Protein AF-A0A4D6KJT8-F1 (afdb_monomer)

Secondary structure (DSSP, 8-state):
--------TTSHHHHHHHHHHHHHHHHHHHHHHHHHHHHHHHHHHHHHHHHHHHHHHHHHHHHHHHHHHHHHHHHHHHHHHHHHHHHHHHHHHHHHHHHHHHHHHHHHHHHHHHHHHHHHHHHHHHHHHHHHHHHHHHHHHHHHHHHHHHHHHHHHHHHHHHHHHHHHHHHHHHHHHT-HHHHHHHHHHHHHHHHHHHHHH--SSSHHHHHHHHHHHHHHHHHHHHHHHHHHHHHHHHHHTSTTTGGG--HHHHHHHHHHHHHHHHHHHHHHHH-

Sequence (275 aa):
MAMALPYLLTSIPTLLLLLHASLSASAQSIHHEINQINVKISHLESVLEESNKRLKESDVYLEECDKRVNELSEQIHHLQSTLSTLKADSLLVERQNKALEEEVQLLWHTLRKNNFDLHILKSKAQETEERLEEVTSKVEKMDAIVNEQWIQVQHLEQALHITKVRTLRARRLTSVTRCTFLKFFNILLDDLRALYSYVFGERTAVSSLISQAMDKLKRCFSLTRMYHHQLQGYIKYQMERNELTASLANDELVFFLASALIIFPLMSAWMLLSS

Organism: Vigna unguiculata (NCBI:txid3917)

Solvent-accessible surface area (backbone atoms only — not comparable to full-atom values): 14871 Å² total; per-residue (Å²): 134,87,86,83,89,88,90,76,84,74,60,57,67,57,50,50,50,50,47,48,52,51,50,48,51,49,49,50,51,51,50,50,50,50,52,52,48,50,54,51,49,56,49,50,51,51,52,48,51,51,51,51,50,53,48,53,56,50,50,55,52,50,53,53,50,50,52,52,50,52,53,51,50,53,50,50,51,52,52,54,49,52,50,52,51,51,52,53,51,52,55,49,51,52,52,52,51,52,54,50,50,53,50,53,52,51,50,52,54,49,51,52,51,51,52,52,54,48,52,54,51,51,53,51,51,50,55,53,48,56,52,47,51,54,51,48,56,51,49,53,56,48,50,54,49,51,53,53,51,50,53,50,50,53,52,50,53,51,52,48,52,52,48,53,53,49,51,53,50,51,51,50,53,48,57,44,63,70,30,64,66,57,46,48,52,52,52,52,50,51,51,51,50,52,51,50,50,58,70,73,69,64,89,74,88,55,55,67,63,49,50,54,50,50,53,52,48,51,53,50,49,53,51,49,52,52,53,39,53,54,41,23,55,53,50,35,53,58,25,54,74,31,87,88,38,33,88,59,51,42,71,67,54,30,48,52,50,33,48,45,68,58,48,50,56,54,52,50,53,46,50,69,75,73,106

Foldseek 3Di:
DDDDDDDDPPPPVVVVVVCVVVVVVVVVVVVVVVVVVVVVVVVVVVVVVVVVVVVVVVVVVVVVVVVVVVVVVVVVVVVVVVVVVVVVVVVVVVVVVVVVVVVVVVVVVVVVVVVVVVVVVVVVVVVVVVVVVVVVVVVVVVVVVVVVVVVVVVVVVVVVVVVVVVVVVVVVVVVQVVPLVNVLVVVVVVVVVVVVCVVPPDDDDCVVVVVVVVVVVVVVVVVLVVVLVVQLVVVLVVQCVDPVRVVVSDSVVSSVVSVCVVVVVVSVVVSVVVD

pLDDT: mean 84.61, std 16.27, range [37.09, 98.69]

Structure (mmCIF, N/CA/C/O backbone):
data_AF-A0A4D6KJT8-F1
#
_entry.id   AF-A0A4D6KJT8-F1
#
loop_
_atom_site.group_PDB
_atom_site.id
_atom_site.type_symbol
_atom_site.label_atom_id
_atom_site.label_alt_id
_atom_site.label_comp_id
_atom_site.label_asym_id
_atom_site.label_entity_id
_atom_site.label_seq_id
_atom_site.pdbx_PDB_ins_code
_atom_site.Cartn_x
_atom_site.Cartn_y
_atom_site.Cartn_z
_atom_site.occupancy
_atom_site.B_iso_or_equiv
_atom_site.auth_seq_id
_atom_site.auth_comp_id
_atom_site.auth_asym_id
_atom_site.auth_atom_id
_atom_site.pdbx_PDB_model_num
ATOM 1 N N . MET A 1 1 ? -103.938 -13.565 154.188 1.00 39.06 1 MET A N 1
ATOM 2 C CA . MET A 1 1 ? -103.882 -14.539 153.074 1.00 39.06 1 MET A CA 1
ATOM 3 C C . MET A 1 1 ? -102.716 -14.117 152.184 1.00 39.06 1 MET A C 1
ATOM 5 O O . MET A 1 1 ? -102.851 -13.096 151.535 1.00 39.06 1 MET A O 1
ATOM 9 N N . ALA A 1 2 ? -101.479 -14.607 152.352 1.00 37.09 2 ALA A N 1
ATOM 10 C CA . ALA A 1 2 ? -100.978 -15.971 152.075 1.00 37.09 2 ALA A CA 1
ATOM 11 C C . ALA A 1 2 ? -101.313 -16.402 150.631 1.00 37.09 2 ALA A C 1
ATOM 13 O O . ALA A 1 2 ? -102.484 -16.339 150.287 1.00 37.09 2 ALA A O 1
ATOM 14 N N . MET A 1 3 ? -100.431 -16.865 149.740 1.00 40.22 3 MET A N 1
ATOM 15 C CA . MET A 1 3 ? -99.040 -17.345 149.768 1.00 40.22 3 MET A CA 1
ATOM 16 C C . MET A 1 3 ? -98.588 -17.561 148.295 1.00 40.22 3 MET A C 1
ATOM 18 O O . MET A 1 3 ? -99.444 -17.605 147.417 1.00 40.22 3 MET A O 1
ATOM 22 N N . ALA A 1 4 ? -97.282 -17.813 148.088 1.00 40.19 4 ALA A N 1
ATOM 23 C CA . ALA A 1 4 ? -96.640 -18.514 146.946 1.00 40.19 4 ALA A CA 1
ATOM 24 C C . ALA A 1 4 ? -95.978 -17.697 145.797 1.00 40.19 4 ALA A C 1
ATOM 26 O O . ALA A 1 4 ? -96.548 -17.489 144.734 1.00 40.19 4 ALA A O 1
ATOM 27 N N . LEU A 1 5 ? -94.741 -17.229 146.040 1.00 43.28 5 LEU A N 1
ATOM 28 C CA . LEU A 1 5 ? -93.438 -17.758 145.542 1.00 43.28 5 LEU A CA 1
ATOM 29 C C . LEU A 1 5 ? -93.412 -18.736 144.305 1.00 43.28 5 LEU A C 1
ATOM 31 O O . LEU A 1 5 ? -94.381 -19.450 144.082 1.00 43.28 5 LEU A O 1
ATOM 35 N N . PRO A 1 6 ? -92.260 -18.991 143.629 1.00 53.09 6 PRO A N 1
ATOM 36 C CA . PRO A 1 6 ? -91.625 -18.232 142.532 1.00 53.09 6 PRO A CA 1
ATOM 37 C C . PRO A 1 6 ? -91.054 -19.152 141.401 1.00 53.09 6 PRO A C 1
ATOM 39 O O . PRO A 1 6 ? -90.199 -19.984 141.664 1.00 53.09 6 PRO A O 1
ATOM 42 N N . TYR A 1 7 ? -91.399 -19.017 140.118 1.00 39.78 7 TYR A N 1
ATOM 43 C CA . TYR A 1 7 ? -90.726 -19.820 139.068 1.00 39.78 7 TYR A CA 1
ATOM 44 C C . TYR A 1 7 ? -90.727 -19.096 137.724 1.00 39.78 7 TYR A C 1
ATOM 46 O O . TYR A 1 7 ? -91.672 -19.242 136.965 1.00 39.78 7 TYR A O 1
ATOM 54 N N . LEU A 1 8 ? -89.684 -18.307 137.438 1.00 44.84 8 LEU A N 1
ATOM 55 C CA . LEU A 1 8 ? -89.253 -17.968 136.064 1.00 44.84 8 LEU A CA 1
ATOM 56 C C . LEU A 1 8 ? -87.892 -17.235 136.000 1.00 44.84 8 LEU A C 1
ATOM 58 O O . LEU A 1 8 ? -87.533 -16.697 134.959 1.00 44.84 8 LEU A O 1
ATOM 62 N N . LEU A 1 9 ? -87.083 -17.248 137.074 1.00 43.62 9 LEU A N 1
ATOM 63 C CA . LEU A 1 9 ? -85.707 -16.714 137.047 1.00 43.62 9 LEU A CA 1
ATOM 64 C C . LEU A 1 9 ? -84.658 -17.714 136.507 1.00 43.62 9 LEU A C 1
ATOM 66 O O . LEU A 1 9 ? -83.479 -17.386 136.429 1.00 43.62 9 LEU A O 1
ATOM 70 N N . THR A 1 10 ? -85.060 -18.925 136.106 1.00 44.22 10 THR A N 1
ATOM 71 C CA . THR A 1 10 ? -84.155 -19.980 135.605 1.00 44.22 10 THR A CA 1
ATOM 72 C C . THR A 1 10 ? -84.023 -20.032 134.079 1.00 44.22 10 THR A C 1
ATOM 74 O O . THR A 1 10 ? -83.262 -20.850 133.573 1.00 44.22 10 THR A O 1
ATOM 77 N N . SER A 1 11 ? -84.699 -19.153 133.329 1.00 46.16 11 SER A N 1
ATOM 78 C CA . SER A 1 11 ? -84.596 -19.135 131.859 1.00 46.16 11 SER A CA 1
ATOM 79 C C . SER A 1 11 ? -83.454 -18.259 131.328 1.00 46.16 11 SER A C 1
ATOM 81 O O . SER A 1 11 ? -83.063 -18.408 130.176 1.00 46.16 11 SER A O 1
ATOM 83 N N . ILE A 1 12 ? -82.917 -17.338 132.136 1.00 50.47 12 ILE A N 1
ATOM 84 C CA . ILE A 1 12 ? -81.919 -16.349 131.694 1.00 50.47 12 ILE A CA 1
ATOM 85 C C . ILE A 1 12 ? -80.487 -16.921 131.599 1.00 50.47 12 ILE A C 1
ATOM 87 O O . ILE A 1 12 ? -79.837 -16.638 130.595 1.00 50.47 12 ILE A O 1
ATOM 91 N N . PRO A 1 13 ? -79.967 -17.752 132.532 1.00 51.78 13 PRO A N 1
ATOM 92 C CA . PRO A 1 13 ? -78.595 -18.257 132.414 1.00 51.78 13 PRO A CA 1
ATOM 93 C C . PRO A 1 13 ? -78.445 -19.315 131.311 1.00 51.78 13 PRO A C 1
ATOM 95 O O . PRO A 1 13 ? -77.387 -19.411 130.700 1.00 51.78 13 PRO A O 1
ATOM 98 N N . THR A 1 14 ? -79.508 -20.058 130.992 1.00 50.78 14 THR A N 1
ATOM 99 C CA . THR A 1 14 ? -79.564 -21.001 129.864 1.00 50.78 14 THR A CA 1
ATOM 100 C C . THR A 1 14 ? -79.700 -20.294 128.518 1.00 50.78 14 THR A C 1
ATOM 102 O O . THR A 1 14 ? -79.020 -20.696 127.580 1.00 50.78 14 THR A O 1
ATOM 105 N N . LEU A 1 15 ? -80.476 -19.206 128.415 1.00 52.38 15 LEU A N 1
ATOM 106 C CA . LEU A 1 15 ? -80.497 -18.345 127.221 1.00 52.38 15 LEU A CA 1
ATOM 107 C C . LEU A 1 15 ? -79.175 -17.594 127.018 1.00 52.38 15 LEU A C 1
ATOM 109 O O . LEU A 1 15 ? -78.752 -17.444 125.878 1.00 52.38 15 LEU A O 1
ATOM 113 N N . LEU A 1 16 ? -78.499 -17.169 128.092 1.00 53.84 16 LEU A N 1
ATOM 114 C CA . LEU A 1 16 ? -77.202 -16.491 128.021 1.00 53.84 16 LEU A CA 1
ATOM 115 C C . LEU A 1 16 ? -76.064 -17.458 127.652 1.00 53.84 16 LEU A C 1
ATOM 117 O O . LEU A 1 16 ? -75.200 -17.082 126.868 1.00 53.84 16 LEU A O 1
ATOM 121 N N . LEU A 1 17 ? -76.085 -18.712 128.132 1.00 54.75 17 LEU A N 1
ATOM 122 C CA . LEU A 1 17 ? -75.163 -19.764 127.673 1.00 54.75 17 LEU A CA 1
ATOM 123 C C . LEU A 1 17 ? -75.446 -20.196 126.228 1.00 54.75 17 LEU A C 1
ATOM 125 O O . LEU A 1 17 ? -74.496 -20.428 125.485 1.00 54.75 17 LEU A O 1
ATOM 129 N N . LEU A 1 18 ? -76.716 -20.280 125.804 1.00 53.75 18 LEU A N 1
ATOM 130 C CA . LEU A 1 18 ? -77.064 -20.556 124.404 1.00 53.75 18 LEU A CA 1
ATOM 131 C C . LEU 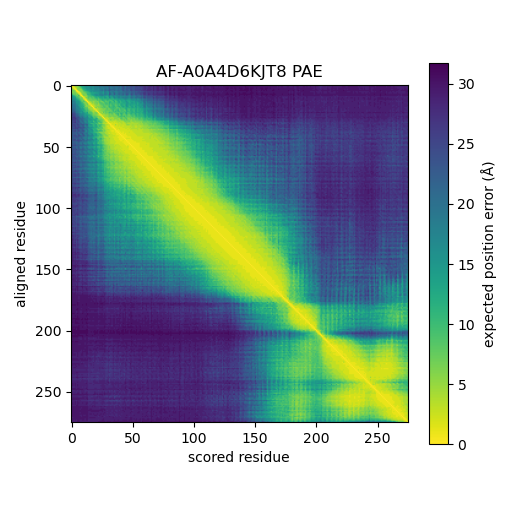A 1 18 ? -76.672 -19.392 123.487 1.00 53.75 18 LEU A C 1
ATOM 133 O O . LEU A 1 18 ? -76.180 -19.641 122.390 1.00 53.75 18 LEU A O 1
ATOM 137 N N . LEU A 1 19 ? -76.841 -18.135 123.923 1.00 56.88 19 LEU A N 1
ATOM 138 C CA . LEU A 1 19 ? -76.357 -16.957 123.197 1.00 56.88 19 LEU A CA 1
ATOM 139 C C . LEU A 1 19 ? -74.830 -16.921 123.155 1.00 56.88 19 LEU A C 1
ATOM 141 O O . LEU A 1 19 ? -74.279 -16.640 122.104 1.00 56.88 19 LEU A O 1
ATOM 145 N N . HIS A 1 20 ? -74.124 -17.240 124.242 1.00 54.59 20 HIS A N 1
ATOM 146 C CA . HIS A 1 20 ? -72.660 -17.281 124.220 1.00 54.59 20 HIS A CA 1
ATOM 147 C C . HIS A 1 20 ? -72.117 -18.435 123.374 1.00 54.59 20 HIS A C 1
ATOM 149 O O . HIS A 1 20 ? -71.152 -18.231 122.645 1.00 54.59 20 HIS A O 1
ATOM 155 N N . ALA A 1 21 ? -72.739 -19.616 123.413 1.00 56.47 21 ALA A N 1
ATOM 156 C CA . ALA A 1 21 ? -72.364 -20.748 122.571 1.00 56.47 21 ALA A CA 1
ATOM 157 C C . ALA A 1 21 ? -72.692 -20.498 121.088 1.00 56.47 21 ALA A C 1
ATOM 159 O O . ALA A 1 21 ? -71.877 -20.821 120.231 1.00 56.47 21 ALA A O 1
ATOM 160 N N . SER A 1 22 ? -73.830 -19.867 120.771 1.00 57.47 22 SER A N 1
ATOM 161 C CA . SER A 1 22 ? -74.192 -19.495 119.392 1.00 57.47 22 SER A CA 1
ATOM 162 C C . SER A 1 22 ? -73.386 -18.305 118.858 1.00 57.47 22 SER A C 1
ATOM 164 O O . SER A 1 22 ? -72.994 -18.323 117.696 1.00 57.47 22 SER A O 1
ATOM 166 N N . LEU A 1 23 ? -73.046 -17.321 119.697 1.00 58.59 23 LEU A N 1
ATOM 167 C CA . LEU A 1 23 ? -72.169 -16.198 119.348 1.00 58.59 23 LEU A CA 1
ATOM 168 C C . LEU A 1 23 ? -70.702 -16.640 119.227 1.00 58.59 23 LEU A C 1
ATOM 170 O O . LEU A 1 23 ? -69.996 -16.154 118.353 1.00 58.59 23 LEU A O 1
ATOM 174 N N . SER A 1 24 ? -70.245 -17.597 120.044 1.00 58.22 24 SER A N 1
ATOM 175 C CA . SER A 1 24 ? -68.905 -18.199 119.946 1.00 58.22 24 SER A CA 1
ATOM 176 C C . SER A 1 24 ? -68.779 -19.134 118.738 1.00 58.22 24 SER A C 1
ATOM 178 O O . SER A 1 24 ? -67.786 -19.044 118.019 1.00 58.22 24 SER A O 1
ATOM 180 N N . ALA A 1 25 ? -69.803 -19.943 118.444 1.00 60.91 25 ALA A N 1
ATOM 181 C CA . ALA A 1 25 ? -69.866 -20.757 117.228 1.00 60.91 25 ALA A CA 1
ATOM 182 C C . ALA A 1 25 ? -69.957 -19.888 115.958 1.00 60.91 25 ALA A C 1
ATOM 184 O O . ALA A 1 25 ? -69.269 -20.158 114.975 1.00 60.91 25 ALA A O 1
ATOM 185 N N . SER A 1 26 ? -70.732 -18.795 115.990 1.00 61.66 26 SER A N 1
ATOM 186 C CA . SER A 1 26 ? -70.776 -17.788 114.920 1.00 61.66 26 SER A CA 1
ATOM 187 C C . SER A 1 26 ? -69.435 -17.067 114.753 1.00 61.66 26 SER A C 1
ATOM 189 O O . SER A 1 26 ? -68.988 -16.886 113.625 1.00 61.66 26 SER A O 1
ATOM 191 N N . ALA A 1 27 ? -68.767 -16.689 115.846 1.00 65.31 27 ALA A N 1
ATOM 192 C CA . ALA A 1 27 ? -67.458 -16.040 115.803 1.00 65.31 27 ALA A CA 1
ATOM 193 C C . ALA A 1 27 ? -66.358 -16.980 115.285 1.00 65.31 27 ALA A C 1
ATOM 195 O O . ALA A 1 27 ? -65.498 -16.543 114.528 1.00 65.31 27 ALA A O 1
ATOM 196 N N . GLN A 1 28 ? -66.400 -18.273 115.628 1.00 70.44 28 GLN A N 1
ATOM 197 C CA . GLN A 1 28 ? -65.488 -19.290 115.089 1.00 70.44 28 GLN A CA 1
ATOM 198 C C . GLN A 1 28 ? -65.754 -19.585 113.606 1.00 70.44 28 GLN A C 1
ATOM 200 O O . GLN A 1 28 ? -64.796 -19.746 112.854 1.00 70.44 28 GLN A O 1
ATOM 205 N N . SER A 1 29 ? -67.018 -19.579 113.165 1.00 74.44 29 SER A N 1
ATOM 206 C CA . SER A 1 29 ? -67.391 -19.683 111.745 1.00 74.44 29 SER A CA 1
ATOM 207 C C . SER A 1 29 ? -66.857 -18.501 110.932 1.00 74.44 29 SER A C 1
ATOM 209 O O . SER A 1 29 ? -66.196 -18.698 109.917 1.00 74.44 29 SER A O 1
ATOM 211 N N . ILE A 1 30 ? -67.065 -17.273 111.419 1.00 78.25 30 ILE A N 1
ATOM 212 C CA . ILE A 1 30 ? -66.559 -16.046 110.784 1.00 78.25 30 ILE A CA 1
ATOM 213 C C . ILE A 1 30 ? -65.024 -16.035 110.780 1.00 78.25 30 ILE A C 1
ATOM 215 O O . ILE A 1 30 ? -64.404 -15.683 109.781 1.00 78.25 30 ILE A O 1
ATOM 219 N N . HIS A 1 31 ? -64.383 -16.462 111.870 1.00 77.19 31 HIS A N 1
ATOM 220 C CA . HIS A 1 31 ? -62.925 -16.539 111.947 1.00 77.19 31 HIS A CA 1
ATOM 221 C C . HIS A 1 31 ? -62.345 -17.597 110.992 1.00 77.19 31 HIS A C 1
ATOM 223 O O . HIS A 1 31 ? -61.297 -17.372 110.388 1.00 77.19 31 HIS A O 1
ATOM 229 N N . HIS A 1 32 ? -63.033 -18.727 110.800 1.00 82.31 32 HIS A N 1
ATOM 230 C CA . HIS A 1 32 ? -62.651 -19.735 109.813 1.00 82.31 32 HIS A CA 1
ATOM 231 C C . HIS A 1 32 ? -62.780 -19.212 108.373 1.00 82.31 32 HIS A C 1
ATOM 233 O O . HIS A 1 32 ? -61.848 -19.388 107.590 1.00 82.31 32 HIS A O 1
ATOM 239 N N . GLU A 1 33 ? -63.869 -18.511 108.039 1.00 86.62 33 GLU A N 1
ATOM 240 C CA . GLU A 1 33 ? -64.050 -17.870 106.727 1.00 86.62 33 GLU A CA 1
ATOM 241 C C . GLU A 1 33 ? -62.997 -16.787 106.461 1.00 86.62 33 GLU A C 1
ATOM 243 O O . GLU A 1 33 ? -62.398 -16.767 105.387 1.00 86.62 33 GLU A O 1
ATOM 248 N N . ILE A 1 34 ? -62.703 -15.934 107.449 1.00 86.81 34 ILE A N 1
ATOM 249 C CA . ILE A 1 34 ? -61.640 -14.922 107.357 1.00 86.81 34 ILE A CA 1
ATOM 250 C C . ILE A 1 34 ? -60.281 -15.589 107.128 1.00 86.81 34 ILE A C 1
ATOM 252 O O . ILE A 1 34 ? -59.530 -15.165 106.252 1.00 86.81 34 ILE A O 1
ATOM 256 N N . ASN A 1 35 ? -59.967 -16.661 107.861 1.00 86.75 35 ASN A N 1
ATOM 257 C CA . ASN A 1 35 ? -58.718 -17.397 107.666 1.00 86.75 35 ASN A CA 1
ATOM 258 C C . ASN A 1 35 ? -58.657 -18.064 106.283 1.00 86.75 35 ASN A C 1
ATOM 260 O O . ASN A 1 35 ? -57.607 -18.050 105.644 1.00 86.75 35 ASN A O 1
ATOM 264 N N . GLN A 1 36 ? -59.773 -18.589 105.773 1.00 92.00 36 GLN A N 1
ATOM 265 C CA . GLN A 1 36 ? -59.846 -19.155 104.426 1.00 92.00 36 GLN A CA 1
ATOM 266 C C . GLN A 1 36 ? -59.661 -18.083 103.340 1.00 92.00 36 GLN A C 1
ATOM 268 O O . GLN A 1 36 ? -58.970 -18.322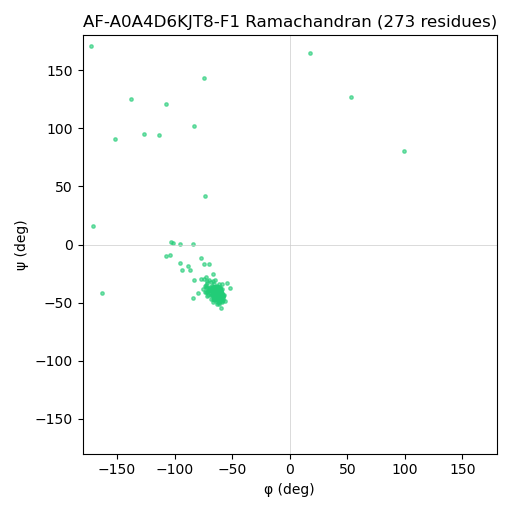 102.348 1.00 92.00 36 GLN A O 1
ATOM 273 N N . ILE A 1 37 ? -60.259 -16.903 103.523 1.00 92.12 37 ILE A N 1
ATOM 274 C CA . ILE A 1 37 ? -60.082 -15.749 102.636 1.00 92.12 37 ILE A CA 1
ATOM 275 C C . ILE A 1 37 ? -58.628 -15.282 102.667 1.00 92.12 37 ILE A C 1
ATOM 277 O O . ILE A 1 37 ? -58.050 -15.094 101.604 1.00 92.12 37 ILE A O 1
ATOM 281 N N . ASN A 1 38 ? -58.004 -15.183 103.842 1.00 91.81 38 ASN A N 1
ATOM 282 C CA . ASN A 1 38 ? -56.597 -14.802 103.965 1.00 91.81 38 ASN A CA 1
ATOM 283 C C . ASN A 1 38 ? -55.673 -15.776 103.227 1.00 91.81 38 ASN A C 1
ATOM 285 O O . ASN A 1 38 ? -54.813 -15.336 102.473 1.00 91.81 38 ASN A O 1
ATOM 289 N N . VAL A 1 39 ? -55.891 -17.091 103.351 1.00 93.25 39 VAL A N 1
ATOM 290 C CA . VAL A 1 39 ? -55.116 -18.087 102.586 1.00 93.25 39 VAL A CA 1
ATOM 291 C C . VAL A 1 39 ? -55.315 -17.912 101.076 1.00 93.25 39 VAL A C 1
ATOM 293 O O . VAL A 1 39 ? -54.350 -17.998 100.317 1.00 93.25 39 VAL A O 1
ATOM 296 N N . LYS A 1 40 ? -56.544 -17.628 100.620 1.00 95.25 40 LYS A N 1
ATOM 297 C CA . LYS A 1 40 ? -56.819 -17.338 99.202 1.00 95.25 40 LYS A CA 1
ATOM 298 C C . LYS A 1 40 ? -56.149 -16.046 98.734 1.00 95.25 40 LYS A C 1
ATOM 300 O O . LYS A 1 40 ? -55.622 -16.035 97.628 1.00 95.25 40 LYS A O 1
ATOM 305 N N . ILE A 1 41 ? -56.143 -14.993 99.552 1.00 94.81 41 ILE A N 1
ATOM 306 C CA . ILE A 1 41 ? -55.458 -13.728 99.254 1.00 94.81 41 ILE A CA 1
ATOM 307 C C . ILE A 1 41 ? -53.959 -13.982 99.114 1.00 94.81 41 ILE A C 1
ATOM 309 O O . ILE A 1 41 ? -53.407 -13.667 98.068 1.00 94.81 41 ILE A O 1
ATOM 313 N N . SER A 1 42 ? -53.326 -14.655 100.079 1.00 94.50 42 SER A N 1
ATOM 314 C CA . SER A 1 42 ? -51.894 -14.974 100.004 1.00 94.50 42 SER A CA 1
ATOM 315 C C . SER A 1 42 ? -51.547 -15.850 98.796 1.00 94.50 42 SER A C 1
ATOM 317 O O . SER A 1 42 ? -50.504 -15.668 98.170 1.00 94.50 42 SER A O 1
ATOM 319 N N . HIS A 1 43 ? -52.423 -16.788 98.423 1.00 95.44 43 HIS A N 1
ATOM 320 C CA . HIS A 1 43 ? -52.236 -17.576 97.207 1.00 95.44 43 HIS A CA 1
ATOM 321 C C . HIS A 1 43 ? -52.338 -16.715 95.938 1.00 95.44 43 HIS A C 1
ATOM 323 O O . HIS A 1 43 ? -51.483 -16.822 95.062 1.00 95.44 43 HIS A O 1
ATOM 329 N N . LEU A 1 44 ? -53.347 -15.843 95.842 1.00 96.44 44 LEU A N 1
ATOM 330 C CA . LEU A 1 44 ? -53.512 -14.931 94.708 1.00 96.44 44 LEU A CA 1
ATOM 331 C C . LEU A 1 44 ? -52.360 -13.927 94.603 1.00 96.44 44 LEU A C 1
ATOM 333 O O . LEU A 1 44 ? -51.905 -13.664 93.497 1.00 96.44 44 LEU A O 1
ATOM 337 N N . GLU A 1 45 ? -51.853 -13.414 95.723 1.00 95.94 45 GLU A N 1
ATOM 338 C CA . GLU A 1 45 ? -50.665 -12.555 95.768 1.00 95.94 45 GLU A CA 1
ATOM 339 C C . GLU A 1 45 ? -49.426 -13.293 95.249 1.00 95.94 45 GLU A C 1
ATOM 341 O O . GLU A 1 45 ? -48.683 -12.745 94.438 1.00 95.94 45 GLU A O 1
ATOM 346 N N . SER A 1 46 ? -49.238 -14.561 95.634 1.00 96.38 46 SER A N 1
ATOM 347 C CA . SER A 1 46 ? -48.142 -15.391 95.117 1.00 96.38 46 SER A CA 1
ATOM 348 C C . SER A 1 46 ? -48.248 -15.622 93.608 1.00 96.38 46 SER A C 1
ATOM 350 O O . SER A 1 46 ? -47.242 -15.529 92.908 1.00 96.38 46 SER A O 1
ATOM 352 N N . VAL A 1 47 ? -49.446 -15.926 93.097 1.00 97.06 47 VAL A N 1
ATOM 353 C CA . VAL A 1 47 ? -49.676 -16.117 91.654 1.00 97.06 47 VAL A CA 1
ATOM 354 C C . VAL A 1 47 ? -49.486 -14.802 90.899 1.00 97.06 47 VAL A C 1
ATOM 356 O O . VAL A 1 47 ? -48.907 -14.793 89.813 1.00 97.06 47 VAL A O 1
ATOM 359 N N . LEU A 1 48 ? -49.939 -13.683 91.473 1.00 96.31 48 LEU A N 1
ATOM 360 C CA . LEU A 1 48 ? -49.742 -12.354 90.908 1.00 96.31 48 LEU A CA 1
ATOM 361 C C . LEU A 1 48 ? -48.250 -12.026 90.813 1.00 96.31 48 LEU A C 1
ATOM 363 O O . LEU A 1 48 ? -47.803 -11.630 89.741 1.00 96.31 48 LEU A O 1
ATOM 367 N N . GLU A 1 49 ? -47.475 -12.253 91.874 1.00 96.19 49 GLU A N 1
ATOM 368 C CA . GLU A 1 49 ? -46.033 -11.993 91.880 1.00 96.19 49 GLU A CA 1
ATOM 369 C C . GLU A 1 49 ? -45.287 -12.879 90.869 1.00 96.19 49 GLU A C 1
ATOM 371 O O . GLU A 1 49 ? -44.462 -12.381 90.101 1.00 96.19 49 GLU A O 1
ATOM 376 N N . GLU A 1 50 ? -45.624 -14.171 90.783 1.00 96.69 50 GLU A N 1
ATOM 377 C CA . GLU A 1 50 ? -45.060 -15.073 89.770 1.00 96.69 50 GLU A CA 1
ATOM 378 C C . GLU A 1 50 ? -45.413 -14.614 88.347 1.00 96.69 50 GLU A C 1
ATOM 380 O O . GLU A 1 50 ? -44.539 -14.537 87.478 1.00 96.69 50 GLU A O 1
ATOM 385 N N . SER A 1 51 ? -46.677 -14.255 88.099 1.00 95.81 51 SER A N 1
ATOM 386 C CA . SER A 1 51 ? -47.121 -13.752 86.795 1.00 95.81 51 SER A CA 1
ATOM 387 C C . SER A 1 51 ? -46.435 -12.437 86.418 1.00 95.81 51 SER A C 1
ATOM 389 O O . SER A 1 51 ? -46.034 -12.262 85.269 1.00 95.81 51 SER A O 1
ATOM 391 N N . ASN A 1 52 ? -46.216 -11.549 87.390 1.00 96.50 52 ASN A N 1
ATOM 392 C CA . ASN A 1 52 ? -45.535 -10.274 87.207 1.00 96.50 52 ASN A CA 1
ATOM 393 C C . ASN A 1 52 ? -44.043 -10.479 86.910 1.00 96.50 52 ASN A C 1
ATOM 395 O O . ASN A 1 52 ? -43.484 -9.824 86.031 1.00 96.50 52 ASN A O 1
ATOM 399 N N . LYS A 1 53 ? -43.394 -11.437 87.584 1.00 96.69 53 LYS A N 1
ATOM 400 C CA . LYS A 1 53 ? -42.014 -11.826 87.275 1.00 96.69 53 LYS A CA 1
ATOM 401 C C . LYS A 1 53 ? -41.896 -12.385 85.855 1.00 96.69 53 LYS A C 1
ATOM 403 O O . LYS A 1 53 ? -41.026 -11.948 85.106 1.00 96.69 53 LYS A O 1
ATOM 408 N N . ARG A 1 54 ? -42.806 -13.281 85.459 1.00 97.31 54 ARG A N 1
ATOM 409 C CA . ARG A 1 54 ? -42.861 -13.822 84.090 1.00 97.31 54 ARG A CA 1
ATOM 410 C C . ARG A 1 54 ? -43.100 -12.734 83.042 1.00 97.31 54 ARG A C 1
ATOM 412 O O . ARG A 1 54 ? -42.492 -12.783 81.977 1.00 97.31 54 ARG A O 1
ATOM 419 N N . LEU A 1 55 ? -43.956 -11.753 83.336 1.00 97.00 55 LEU A N 1
ATOM 420 C CA . LEU A 1 55 ? -44.176 -10.600 82.460 1.00 97.00 55 LEU A CA 1
ATOM 421 C C . LEU A 1 55 ? -42.896 -9.778 82.289 1.00 97.00 55 LEU A C 1
ATOM 423 O O . LEU A 1 55 ? -42.543 -9.478 81.157 1.00 97.00 55 LEU A O 1
ATO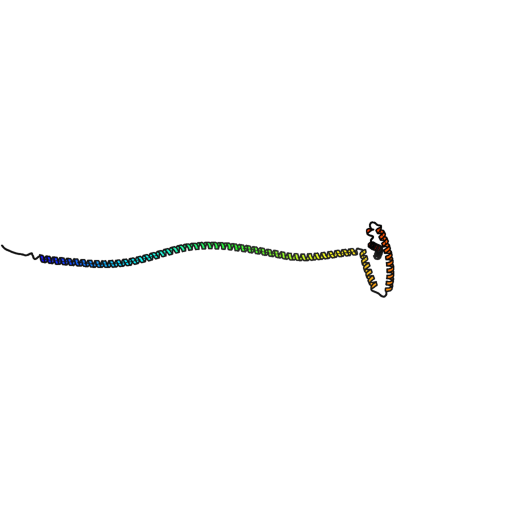M 427 N N . LYS A 1 56 ? -42.157 -9.493 83.369 1.00 97.31 56 LYS A N 1
ATOM 428 C CA . LYS A 1 56 ? -40.871 -8.774 83.291 1.00 97.31 56 LYS A CA 1
ATOM 429 C C . LYS A 1 56 ? -39.822 -9.517 82.463 1.00 97.31 56 LYS A C 1
ATOM 431 O O . LYS A 1 56 ? -39.131 -8.898 81.664 1.00 97.31 56 LYS A O 1
ATOM 436 N N . GLU A 1 57 ? -39.703 -10.833 82.637 1.00 97.31 57 GLU A N 1
ATOM 437 C CA . GLU A 1 57 ? -38.796 -11.659 81.824 1.00 97.31 57 GLU A CA 1
ATOM 438 C C . GLU A 1 57 ? -39.195 -11.633 80.340 1.00 97.31 57 GLU A C 1
ATOM 440 O O . GLU A 1 57 ? -38.338 -11.495 79.466 1.00 97.31 57 GLU A O 1
ATOM 445 N N . SER A 1 58 ? -40.500 -11.705 80.056 1.00 96.50 58 SER A N 1
ATOM 446 C CA . SER A 1 58 ? -41.030 -11.578 78.696 1.00 96.50 58 SER A CA 1
ATOM 447 C C . SER A 1 58 ? -40.772 -10.195 78.089 1.00 96.50 58 SER A C 1
ATOM 449 O O . SER A 1 58 ? -40.513 -10.116 76.893 1.00 96.50 58 SER A O 1
ATOM 451 N N . ASP A 1 59 ? -40.830 -9.125 78.882 1.00 97.69 59 ASP A N 1
ATOM 452 C CA . ASP A 1 59 ? -40.600 -7.745 78.430 1.00 97.69 59 ASP A CA 1
ATOM 453 C C . ASP A 1 59 ? -39.144 -7.543 77.983 1.00 97.69 59 ASP A C 1
ATOM 455 O O . ASP A 1 59 ? -38.884 -7.032 76.896 1.00 97.69 59 ASP A O 1
ATOM 459 N N . VAL A 1 60 ? -38.183 -8.056 78.765 1.00 97.31 60 VAL A N 1
ATOM 460 C CA . VAL A 1 60 ? -36.753 -8.030 78.404 1.00 97.31 60 VAL A CA 1
ATOM 461 C C . VAL A 1 60 ? -36.493 -8.824 77.122 1.00 97.31 60 VAL A C 1
ATOM 463 O O . VAL A 1 60 ? -35.746 -8.375 76.252 1.00 97.31 60 VAL A O 1
ATOM 466 N N . TYR A 1 61 ? -37.125 -9.994 76.976 1.00 97.62 61 TYR A N 1
ATOM 467 C CA . TYR A 1 61 ? -37.012 -10.787 75.752 1.00 97.62 61 TYR A CA 1
ATOM 468 C C . TYR A 1 61 ? -37.561 -10.037 74.528 1.00 97.62 61 TYR A C 1
ATOM 470 O O . TYR A 1 61 ? -36.927 -10.042 73.472 1.00 97.62 61 TYR A O 1
ATOM 478 N N . LEU A 1 62 ? -38.711 -9.367 74.668 1.00 97.56 62 LEU A N 1
ATOM 479 C CA . LEU A 1 62 ? -39.289 -8.547 73.602 1.00 97.56 62 LEU A CA 1
ATOM 480 C C . LEU A 1 62 ? -38.377 -7.374 73.228 1.00 97.56 62 LEU A C 1
ATOM 482 O O . LEU A 1 62 ? -38.196 -7.121 72.039 1.00 97.56 62 LEU A O 1
ATOM 486 N N . GLU A 1 63 ? -37.748 -6.715 74.202 1.00 97.44 63 GLU A N 1
ATOM 487 C CA . GLU A 1 63 ? -36.793 -5.631 73.942 1.00 97.44 63 GLU A CA 1
ATOM 488 C C . GLU A 1 63 ? -35.563 -6.121 73.154 1.00 97.44 63 GLU A C 1
ATOM 490 O O . GLU A 1 63 ? -35.060 -5.432 72.264 1.00 97.44 63 GLU A O 1
ATOM 495 N N . GLU A 1 64 ? -35.074 -7.333 73.430 1.00 97.69 64 GLU A N 1
ATOM 496 C CA . GLU A 1 64 ? -33.977 -7.924 72.658 1.00 97.69 64 GLU A CA 1
ATOM 497 C C . GLU A 1 64 ? -34.410 -8.363 71.251 1.00 97.69 64 GLU A C 1
ATOM 499 O O . GLU A 1 64 ? -33.657 -8.195 70.286 1.00 97.69 64 GLU A O 1
ATOM 504 N N . CYS A 1 65 ? -35.631 -8.885 71.103 1.00 96.31 65 CYS A N 1
ATOM 505 C CA . CYS A 1 65 ? -36.231 -9.130 69.793 1.00 96.31 65 CYS A CA 1
ATOM 506 C C . CYS A 1 65 ? -36.338 -7.840 68.969 1.00 96.31 65 CYS A C 1
ATOM 508 O O . CYS A 1 65 ? -35.973 -7.857 67.795 1.00 96.31 65 CYS A O 1
ATOM 510 N N . ASP A 1 66 ? -36.763 -6.731 69.574 1.00 97.94 66 ASP A N 1
ATOM 511 C CA . ASP A 1 66 ? -36.886 -5.439 68.895 1.00 97.94 66 ASP A CA 1
ATOM 512 C C . ASP A 1 66 ? -35.519 -4.907 68.428 1.00 97.94 66 ASP A C 1
ATOM 514 O O . ASP A 1 66 ? -35.360 -4.500 67.276 1.00 97.94 66 ASP A O 1
ATOM 518 N N . LYS A 1 67 ? -34.476 -5.036 69.262 1.00 97.75 67 LYS A N 1
ATOM 519 C CA . LYS A 1 67 ? -33.086 -4.716 68.875 1.00 97.75 67 LYS A CA 1
ATOM 520 C C . LYS A 1 67 ? -32.622 -5.523 67.661 1.00 97.75 67 LYS A C 1
ATOM 522 O O . LYS A 1 67 ? -32.084 -4.942 66.721 1.00 97.75 67 LYS A O 1
ATOM 527 N N . ARG A 1 68 ? -32.870 -6.841 67.644 1.00 97.62 68 ARG A N 1
ATOM 528 C CA . ARG A 1 68 ? -32.534 -7.699 66.490 1.00 97.62 68 ARG A CA 1
ATOM 529 C C . ARG A 1 68 ? -33.306 -7.305 65.232 1.00 97.62 68 ARG A C 1
ATOM 531 O O . ARG A 1 68 ? -32.739 -7.328 64.144 1.00 97.62 68 ARG A O 1
ATOM 538 N N . VAL A 1 69 ? -34.586 -6.957 65.363 1.00 97.56 69 VAL A N 1
ATOM 539 C CA . VAL A 1 69 ? -35.411 -6.498 64.234 1.00 97.56 69 VAL A CA 1
ATOM 540 C C . VAL A 1 69 ? -34.859 -5.196 63.656 1.00 97.56 69 VAL A C 1
ATOM 542 O O . VAL A 1 69 ? -34.722 -5.092 62.437 1.00 97.56 69 VAL A O 1
ATOM 545 N N . ASN A 1 70 ? -34.475 -4.245 64.508 1.00 97.81 70 ASN A N 1
ATOM 546 C CA . ASN A 1 70 ? -33.876 -2.985 64.074 1.00 97.81 70 ASN A CA 1
ATOM 547 C C . ASN A 1 70 ? -32.542 -3.211 63.341 1.00 97.81 70 ASN A C 1
ATOM 549 O O . ASN A 1 70 ? -32.360 -2.691 62.241 1.00 97.81 70 ASN A O 1
ATOM 553 N N . GLU A 1 71 ? -31.658 -4.063 63.871 1.00 98.12 71 GLU A N 1
ATOM 554 C CA . GLU A 1 71 ? -30.382 -4.403 63.222 1.00 98.12 71 GLU A CA 1
ATOM 555 C C . GLU A 1 71 ? -30.585 -5.077 61.852 1.00 98.12 71 GLU A C 1
ATOM 557 O O . GLU A 1 71 ? -29.942 -4.716 60.863 1.00 98.12 71 GLU A O 1
ATOM 562 N N . LEU A 1 72 ? -31.530 -6.018 61.752 1.00 97.75 72 LEU A N 1
ATOM 563 C CA . LEU A 1 72 ? -31.884 -6.639 60.473 1.00 97.75 72 LEU A CA 1
ATOM 564 C C . LEU A 1 72 ? -32.475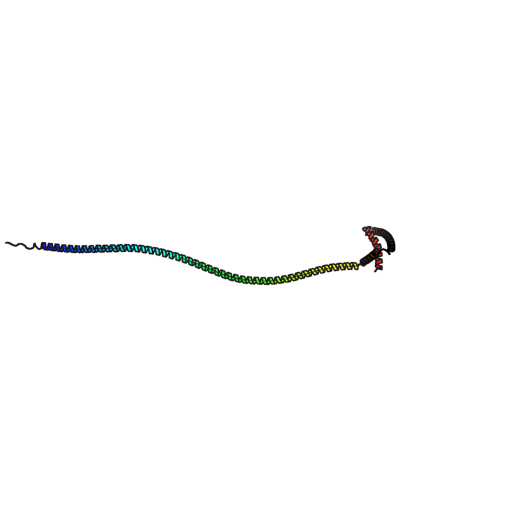 -5.625 59.486 1.00 97.75 72 LEU A C 1
ATOM 566 O O . LEU A 1 72 ? -32.193 -5.705 58.290 1.00 97.75 72 LEU A O 1
ATOM 570 N N . SER A 1 73 ? -33.257 -4.654 59.962 1.00 98.06 73 SER A N 1
ATOM 571 C CA . SER A 1 73 ? -33.803 -3.590 59.116 1.00 98.06 73 SER A CA 1
ATOM 572 C C . SER A 1 73 ? -32.697 -2.693 58.552 1.00 98.06 73 SER A C 1
ATOM 574 O O . SER A 1 73 ? -32.710 -2.372 57.362 1.00 98.06 73 SER A O 1
ATOM 576 N N . GLU A 1 74 ? -31.696 -2.338 59.362 1.00 98.12 74 GLU A N 1
ATOM 577 C CA . GLU A 1 74 ? -30.520 -1.588 58.905 1.00 98.12 74 GLU A CA 1
ATOM 578 C C . GLU A 1 74 ? -29.718 -2.369 57.852 1.00 98.12 74 GLU A C 1
ATOM 580 O O . GLU A 1 74 ? -29.356 -1.816 56.808 1.00 98.12 74 GLU A O 1
ATOM 585 N N . GLN A 1 75 ? -29.503 -3.673 58.065 1.00 98.31 75 GLN A N 1
ATOM 586 C CA . GLN A 1 75 ? -28.830 -4.537 57.089 1.00 98.31 75 GLN A CA 1
ATOM 587 C C . GLN A 1 75 ? -29.607 -4.633 55.771 1.00 98.31 75 GLN A C 1
ATOM 589 O O . GLN A 1 75 ? -29.009 -4.542 54.697 1.00 98.31 75 GLN A O 1
ATOM 594 N N . ILE A 1 76 ? -30.935 -4.770 55.829 1.00 98.12 76 ILE A N 1
ATOM 595 C CA . ILE A 1 76 ? -31.792 -4.773 54.637 1.00 98.12 76 ILE A CA 1
ATOM 596 C C . ILE A 1 76 ? -31.638 -3.456 53.872 1.00 98.12 76 ILE A C 1
ATOM 598 O O . ILE A 1 76 ? -31.460 -3.486 52.654 1.00 98.12 76 ILE A O 1
ATOM 602 N N . HIS A 1 77 ? -31.640 -2.311 54.555 1.00 98.06 77 HIS A N 1
ATOM 603 C CA . HIS A 1 77 ? -31.444 -1.017 53.902 1.00 98.06 77 HIS A CA 1
ATOM 604 C C . HIS A 1 77 ? -30.054 -0.875 53.270 1.00 98.06 77 HIS A C 1
ATOM 606 O O . HIS A 1 77 ? -29.942 -0.401 52.136 1.00 98.06 77 HIS A O 1
ATOM 612 N N . HIS A 1 78 ? -28.997 -1.344 53.939 1.00 98.00 78 HIS A N 1
ATOM 613 C CA . HIS A 1 78 ? -27.651 -1.374 53.363 1.00 98.00 78 HIS A CA 1
ATOM 614 C C . HIS A 1 78 ? -27.592 -2.255 52.103 1.00 98.00 78 HIS A C 1
ATOM 616 O O . HIS A 1 78 ? -27.058 -1.848 51.066 1.00 98.00 78 HIS A O 1
ATOM 622 N N . LEU A 1 79 ? -28.188 -3.449 52.151 1.00 97.75 79 LEU A N 1
ATOM 623 C CA . LEU A 1 79 ? -28.258 -4.352 51.002 1.00 97.75 79 LEU A CA 1
ATOM 624 C C . LEU A 1 79 ? -29.082 -3.760 49.850 1.00 97.75 79 LEU A C 1
ATOM 626 O O . LEU A 1 79 ? -28.692 -3.867 48.691 1.00 97.75 79 LEU A O 1
ATOM 630 N N . GLN A 1 80 ? -30.184 -3.071 50.139 1.00 98.12 80 GLN A N 1
ATOM 631 C CA . GLN A 1 80 ? -30.978 -2.375 49.122 1.00 98.12 80 GLN A CA 1
ATOM 632 C C . GLN A 1 80 ? -30.198 -1.234 48.458 1.00 98.12 80 GLN A C 1
ATOM 634 O O . GLN A 1 80 ? -30.275 -1.064 47.237 1.00 98.12 80 GLN A O 1
ATOM 639 N N . SER A 1 81 ? -29.432 -0.473 49.243 1.00 97.44 81 SER A N 1
ATOM 640 C CA . SER A 1 81 ? -28.569 0.594 48.733 1.00 97.44 81 SER A CA 1
ATOM 641 C C . SER A 1 81 ? -27.481 0.032 47.815 1.00 97.44 81 SER A C 1
ATOM 643 O O . SER A 1 81 ? -27.379 0.438 46.658 1.00 97.44 81 SER A O 1
ATOM 645 N N . THR A 1 82 ? -26.747 -0.985 48.275 1.00 97.94 82 THR A N 1
ATOM 646 C CA . THR A 1 82 ? -25.684 -1.636 47.485 1.00 97.94 82 THR A CA 1
ATOM 647 C C . THR A 1 82 ? -26.208 -2.322 46.222 1.00 97.94 82 THR A C 1
ATOM 649 O O . THR A 1 82 ? -25.566 -2.269 45.174 1.00 97.94 82 THR A O 1
ATOM 652 N N . LEU A 1 83 ? -27.403 -2.918 46.262 1.00 97.69 83 LEU A N 1
ATOM 653 C CA . LEU A 1 83 ? -28.046 -3.473 45.069 1.00 97.69 83 LEU A CA 1
ATOM 654 C C . LEU A 1 83 ? -28.406 -2.361 44.075 1.00 97.69 83 LEU A C 1
ATOM 656 O O . LEU A 1 83 ? -28.205 -2.515 42.871 1.00 97.69 83 LEU A O 1
ATOM 660 N N . SER A 1 84 ? -28.888 -1.219 44.568 1.00 97.62 84 SER A N 1
ATOM 661 C CA . SER A 1 84 ? -29.223 -0.066 43.727 1.00 97.62 84 SER A CA 1
ATOM 662 C C . SER A 1 84 ? -27.990 0.532 43.047 1.00 97.62 84 SER A C 1
ATOM 664 O O . SER A 1 84 ? -28.049 0.826 41.851 1.00 97.62 84 SER A O 1
ATOM 666 N N . THR A 1 85 ? -26.865 0.653 43.761 1.00 97.62 85 THR A N 1
ATOM 667 C CA . THR A 1 85 ? -25.596 1.114 43.172 1.00 97.62 85 THR A CA 1
ATOM 668 C C . THR A 1 85 ? -25.071 0.113 42.148 1.00 97.62 85 THR A C 1
ATOM 670 O O . THR A 1 85 ? -24.811 0.490 41.010 1.00 97.62 85 THR A O 1
ATOM 673 N N . LEU A 1 86 ? -25.036 -1.180 42.489 1.00 97.19 86 LEU A N 1
ATOM 674 C CA . LEU A 1 86 ? -24.571 -2.228 41.579 1.00 97.19 86 LEU A CA 1
ATOM 675 C C . LEU A 1 86 ? -25.423 -2.302 40.305 1.0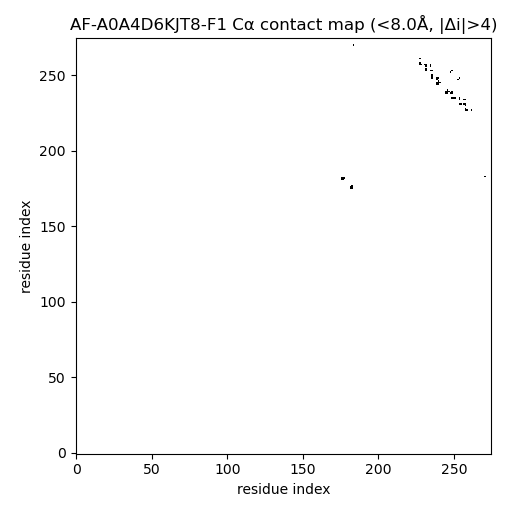0 97.19 86 LEU A C 1
ATOM 677 O O . LEU A 1 86 ? -24.908 -2.520 39.210 1.00 97.19 86 LEU A O 1
ATOM 681 N N . LYS A 1 87 ? -26.737 -2.088 40.424 1.00 97.56 87 LYS A N 1
ATOM 682 C CA . LYS A 1 87 ? -27.643 -2.021 39.274 1.00 97.56 87 LYS A CA 1
ATOM 683 C C . LYS A 1 87 ? -27.330 -0.824 38.375 1.00 97.56 87 LYS A C 1
ATOM 685 O O . LYS A 1 87 ? -27.372 -0.965 37.154 1.00 97.56 87 LYS A O 1
ATOM 690 N N . ALA A 1 88 ? -27.027 0.340 38.948 1.00 96.75 88 ALA A N 1
ATOM 691 C CA . ALA A 1 88 ? -26.628 1.512 38.174 1.00 96.75 88 ALA A CA 1
ATOM 692 C C . ALA A 1 88 ? -25.298 1.276 37.438 1.00 96.75 88 ALA A C 1
ATOM 694 O O . ALA A 1 88 ? -25.212 1.556 36.240 1.00 96.75 88 ALA A O 1
ATOM 695 N N . ASP A 1 89 ? -24.315 0.684 38.121 1.00 97.12 89 ASP A N 1
ATOM 696 C CA . ASP A 1 89 ? -23.008 0.343 37.552 1.00 97.12 89 ASP A CA 1
ATOM 697 C C . ASP A 1 89 ? -23.132 -0.702 36.437 1.00 97.12 89 ASP A C 1
ATOM 699 O O . ASP A 1 89 ? -22.559 -0.544 35.361 1.00 97.12 89 ASP A O 1
ATOM 703 N N . SER A 1 90 ? -23.958 -1.732 36.636 1.00 97.12 90 SER A N 1
ATOM 704 C CA . SER A 1 90 ? -24.249 -2.742 35.614 1.00 97.12 90 SER A CA 1
ATOM 705 C C . SER A 1 90 ? -24.834 -2.116 34.343 1.00 97.12 90 SER A C 1
ATOM 707 O O . SER A 1 90 ? -24.382 -2.429 33.243 1.00 97.12 90 SER A O 1
ATOM 709 N N . LEU A 1 91 ? -25.782 -1.182 34.474 1.00 97.62 91 LEU A N 1
ATOM 710 C CA . LEU A 1 91 ? -26.343 -0.464 33.324 1.00 97.62 91 LEU A CA 1
ATOM 711 C C . LEU A 1 91 ? -25.317 0.453 32.644 1.00 97.62 91 LEU A C 1
ATOM 713 O O . LEU A 1 91 ? -25.417 0.702 31.442 1.00 97.62 91 LEU A O 1
ATOM 717 N N . LEU A 1 92 ? -24.361 1.006 33.394 1.00 97.44 92 LEU A N 1
ATOM 718 C CA . LEU A 1 92 ? -23.271 1.796 32.827 1.00 97.44 92 LEU A CA 1
ATOM 719 C C . LEU A 1 92 ? -22.343 0.921 31.979 1.00 97.44 92 LEU A C 1
ATOM 721 O O . LEU A 1 92 ? -22.092 1.271 30.825 1.00 97.44 92 LEU A O 1
ATOM 725 N N . VAL A 1 93 ? -21.902 -0.215 32.522 1.00 97.88 93 VAL A N 1
ATOM 726 C CA . VAL A 1 93 ? -21.048 -1.184 31.818 1.00 97.88 93 VAL A CA 1
ATOM 727 C C . VAL A 1 93 ? -21.739 -1.705 30.558 1.00 97.88 93 VAL A C 1
ATOM 729 O O . VAL A 1 93 ? -21.116 -1.755 29.504 1.00 97.88 93 VAL A O 1
ATOM 732 N N . GLU A 1 94 ? -23.039 -1.997 30.617 1.00 97.94 94 GLU A N 1
ATOM 733 C CA . GLU A 1 94 ? -23.809 -2.439 29.447 1.00 97.94 94 GLU A CA 1
ATOM 734 C C . GLU A 1 94 ? -23.797 -1.399 28.312 1.00 97.94 94 GLU A C 1
ATOM 736 O O . GLU A 1 94 ? -23.578 -1.734 27.147 1.00 97.94 94 GLU A O 1
ATOM 741 N N . ARG A 1 95 ? -23.966 -0.106 28.634 1.00 97.50 95 ARG A N 1
ATOM 742 C CA . ARG A 1 95 ? -23.872 0.964 27.622 1.00 97.50 95 ARG A CA 1
ATOM 743 C C . ARG A 1 95 ? -22.469 1.076 27.034 1.00 97.50 95 ARG A C 1
ATOM 745 O O . ARG A 1 95 ? -22.343 1.304 25.834 1.00 97.50 95 ARG A O 1
ATOM 752 N N . GLN A 1 96 ? -21.436 0.947 27.866 1.00 98.06 96 GLN A N 1
ATOM 753 C CA . GLN A 1 96 ? -20.045 0.993 27.413 1.00 98.06 96 GLN A CA 1
ATOM 754 C C . GLN A 1 96 ? -19.719 -0.185 26.492 1.00 98.06 96 GLN A C 1
ATOM 756 O O . GLN A 1 96 ? -19.131 0.026 25.435 1.00 98.06 96 GLN A O 1
ATOM 761 N N . ASN A 1 97 ? -20.163 -1.393 26.844 1.00 98.06 97 ASN A N 1
ATOM 762 C CA . ASN A 1 97 ? -20.004 -2.578 26.006 1.00 98.06 97 ASN A CA 1
ATOM 763 C C . ASN A 1 97 ? -20.683 -2.392 24.652 1.00 98.06 97 ASN A C 1
ATOM 765 O O . ASN A 1 97 ? -20.054 -2.616 23.624 1.00 98.06 97 ASN A O 1
ATOM 769 N N . LYS A 1 98 ? -21.924 -1.894 24.634 1.00 98.31 98 LYS A N 1
ATOM 770 C CA . LYS A 1 98 ? -22.636 -1.634 23.381 1.00 98.31 98 LYS A CA 1
ATOM 771 C C . LYS A 1 98 ? -21.924 -0.600 22.501 1.00 98.31 98 LYS A C 1
ATOM 773 O O . LYS A 1 98 ? -21.794 -0.809 21.300 1.00 98.31 98 LYS A O 1
ATOM 778 N N . ALA A 1 99 ? -21.435 0.493 23.088 1.00 98.12 99 ALA A N 1
ATOM 779 C CA . ALA A 1 99 ? -20.666 1.495 22.349 1.00 98.12 99 ALA A CA 1
ATOM 780 C C . ALA A 1 99 ? -19.376 0.898 21.754 1.00 98.12 99 ALA A C 1
ATOM 782 O O . ALA A 1 99 ? -19.039 1.169 20.602 1.00 98.12 99 ALA A O 1
ATOM 783 N N . LEU A 1 100 ? -18.685 0.046 22.516 1.00 98.44 100 LEU A N 1
ATOM 784 C CA . LEU A 1 100 ? -17.477 -0.634 22.053 1.00 98.44 100 LEU A CA 1
ATOM 785 C C . LEU A 1 100 ? -17.778 -1.651 20.942 1.00 98.44 100 LEU A C 1
ATOM 787 O O . LEU A 1 100 ? -17.018 -1.755 19.982 1.00 98.44 100 LEU A O 1
ATOM 791 N N . GLU A 1 101 ? -18.890 -2.381 21.028 1.00 98.38 101 GLU A N 1
ATOM 792 C CA . GLU A 1 101 ? -19.340 -3.285 19.965 1.00 98.38 101 GLU A CA 1
ATOM 793 C C . GLU A 1 101 ? -19.613 -2.535 18.655 1.00 98.38 101 GLU A C 1
ATOM 795 O O . GLU A 1 101 ? -19.193 -2.991 17.588 1.00 98.38 101 GLU A O 1
ATOM 800 N N . GLU A 1 102 ? -20.264 -1.371 18.723 1.00 98.38 102 GLU A N 1
ATOM 801 C CA . GLU A 1 102 ? -20.506 -0.508 17.560 1.00 98.38 102 GLU A CA 1
ATOM 802 C C . GLU A 1 102 ? -19.185 -0.013 16.938 1.00 98.38 102 GLU A C 1
ATOM 804 O O . GLU A 1 102 ? -19.017 -0.056 15.714 1.00 98.38 102 GLU A O 1
ATOM 809 N N . GLU A 1 103 ? -18.206 0.381 17.759 1.00 98.38 103 GLU A N 1
ATOM 810 C CA . GLU A 1 103 ? -16.873 0.779 17.291 1.00 98.38 103 GLU A CA 1
ATOM 811 C C . GLU A 1 103 ? -16.128 -0.386 16.620 1.00 98.38 103 GLU A C 1
ATOM 813 O O . GLU A 1 103 ? -15.590 -0.236 15.519 1.00 98.38 103 GLU A O 1
ATOM 818 N N . VAL A 1 104 ? -16.151 -1.578 17.224 1.00 98.50 104 VAL A N 1
ATOM 819 C CA . VAL A 1 104 ?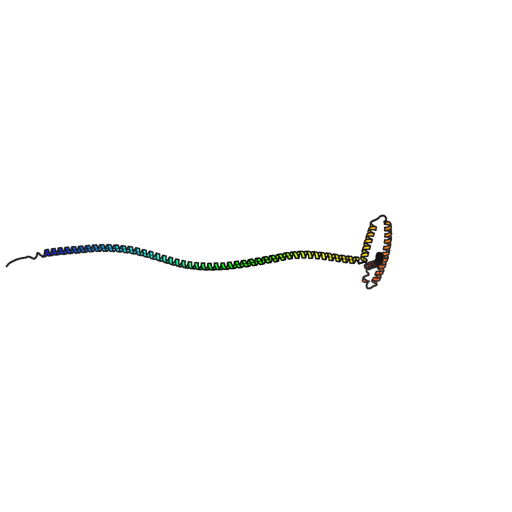 -15.548 -2.789 16.648 1.00 98.50 104 VAL A CA 1
ATOM 820 C C . VAL A 1 104 ? -16.189 -3.136 15.303 1.00 98.50 104 VAL A C 1
ATOM 822 O O . VAL A 1 104 ? -15.476 -3.499 14.362 1.00 98.50 104 VAL A O 1
ATOM 825 N N . GLN A 1 105 ? -17.510 -2.995 15.166 1.00 98.56 105 GLN A N 1
ATOM 826 C CA . GLN A 1 105 ? -18.195 -3.197 13.888 1.00 98.56 105 GLN A CA 1
ATOM 827 C C . GLN A 1 105 ? -17.750 -2.174 12.834 1.00 98.56 105 GLN A C 1
ATOM 829 O O . GLN A 1 105 ? -17.436 -2.556 11.701 1.00 98.56 105 GLN A O 1
ATOM 834 N N . LEU A 1 106 ? -17.653 -0.890 13.195 1.00 98.62 106 LEU A N 1
ATOM 835 C CA . LEU A 1 106 ? -17.179 0.164 12.294 1.00 98.62 106 LEU A CA 1
ATOM 836 C C . LEU A 1 106 ? -15.739 -0.089 11.819 1.00 98.62 106 LEU A C 1
ATOM 838 O O . LEU A 1 106 ? -15.439 0.033 10.623 1.00 98.62 106 LEU A O 1
ATOM 842 N N . LEU A 1 107 ? -14.854 -0.485 12.736 1.00 98.56 107 LEU A N 1
ATOM 843 C CA . LEU A 1 107 ? -13.477 -0.863 12.422 1.00 98.56 107 LEU A CA 1
ATOM 844 C C . LEU A 1 107 ? -13.435 -2.065 11.477 1.00 98.56 107 LEU A C 1
ATOM 846 O O . LEU A 1 107 ? -12.681 -2.052 10.506 1.00 98.56 107 LEU A O 1
ATOM 850 N N . TRP A 1 108 ? -14.292 -3.065 11.684 1.00 98.62 108 TRP A N 1
ATOM 851 C CA . TRP A 1 108 ? -14.408 -4.218 10.790 1.00 98.62 108 TRP A CA 1
ATOM 852 C C . TRP A 1 108 ? -14.848 -3.846 9.371 1.00 98.62 108 TRP A C 1
ATOM 854 O O . TRP A 1 108 ? -14.301 -4.370 8.393 1.00 98.62 108 TRP A O 1
ATOM 864 N N . HIS A 1 109 ? -15.823 -2.947 9.231 1.00 98.31 109 HIS A N 1
ATOM 865 C CA . HIS A 1 109 ? -16.251 -2.448 7.923 1.00 98.31 109 HIS A CA 1
ATOM 866 C C . HIS A 1 109 ? -15.132 -1.668 7.224 1.00 98.31 109 HIS A C 1
ATOM 868 O O . HIS A 1 109 ? -14.871 -1.888 6.038 1.00 98.31 109 HIS A O 1
ATOM 874 N N . THR A 1 110 ? -14.428 -0.817 7.971 1.00 98.62 110 THR A N 1
ATOM 875 C CA . THR A 1 110 ? -13.285 -0.044 7.467 1.00 98.62 110 THR A CA 1
ATOM 876 C C . THR A 1 110 ? -12.146 -0.961 7.027 1.00 98.62 110 THR A C 1
ATOM 878 O O . THR A 1 110 ? -11.617 -0.807 5.928 1.00 98.62 110 THR A O 1
ATOM 881 N N . LEU A 1 111 ? -11.820 -1.976 7.830 1.00 98.44 111 LEU A N 1
ATOM 882 C CA . LEU A 1 111 ? -10.806 -2.978 7.511 1.00 98.44 111 LEU A CA 1
ATOM 883 C C . LEU A 1 111 ? -11.141 -3.724 6.214 1.00 98.44 111 LEU A C 1
ATOM 885 O O . LEU A 1 111 ? -10.271 -3.882 5.359 1.00 98.44 111 LEU A O 1
ATOM 889 N N . ARG A 1 112 ? -12.401 -4.145 6.032 1.00 98.44 112 ARG A N 1
ATOM 890 C CA . ARG A 1 112 ? -12.846 -4.796 4.788 1.00 98.44 112 ARG A CA 1
ATOM 891 C C . ARG A 1 112 ? -12.657 -3.900 3.568 1.00 98.44 112 ARG A C 1
ATOM 893 O O . ARG A 1 112 ? -12.156 -4.377 2.552 1.00 98.44 112 ARG A O 1
ATOM 900 N N . LYS A 1 113 ? -13.041 -2.625 3.671 1.00 98.62 113 LYS A N 1
ATOM 901 C CA . LYS A 1 113 ? -12.867 -1.652 2.587 1.00 98.62 113 LYS A CA 1
ATOM 902 C C . LYS A 1 113 ? -11.386 -1.468 2.248 1.00 98.62 113 LYS A C 1
ATOM 904 O O . LYS A 1 113 ? -11.008 -1.629 1.094 1.00 98.62 113 LYS A O 1
ATOM 909 N N . ASN A 1 114 ? -10.549 -1.243 3.258 1.00 98.50 114 ASN A N 1
ATOM 910 C CA . ASN A 1 114 ? -9.109 -1.075 3.071 1.00 98.50 114 ASN A CA 1
ATOM 911 C C . ASN A 1 114 ? -8.460 -2.315 2.446 1.00 98.50 114 ASN A C 1
ATOM 913 O O . ASN A 1 114 ? -7.588 -2.180 1.595 1.00 98.50 114 ASN A O 1
ATOM 917 N N . ASN A 1 115 ? -8.892 -3.522 2.826 1.00 98.69 115 ASN A N 1
ATOM 918 C CA . ASN A 1 115 ? -8.387 -4.754 2.224 1.00 98.69 115 ASN A CA 1
ATOM 919 C C . ASN A 1 115 ? -8.733 -4.844 0.727 1.00 98.69 115 ASN A C 1
ATOM 921 O O . ASN A 1 115 ? -7.895 -5.214 -0.092 1.00 98.69 115 ASN A O 1
ATOM 925 N N . PHE A 1 116 ? -9.954 -4.464 0.349 1.00 98.50 116 PHE A N 1
ATOM 926 C CA . PHE A 1 116 ? -10.360 -4.415 -1.055 1.00 98.50 116 PHE A CA 1
ATOM 927 C C . PHE A 1 116 ? -9.554 -3.377 -1.851 1.00 98.50 116 PHE A C 1
ATOM 929 O O . PHE A 1 116 ? -9.014 -3.695 -2.912 1.00 98.50 116 PHE A O 1
ATOM 936 N N . ASP A 1 117 ? -9.402 -2.169 -1.303 1.00 98.62 117 ASP A N 1
ATOM 937 C CA . ASP A 1 117 ? -8.606 -1.100 -1.912 1.00 98.62 117 ASP A CA 1
ATOM 938 C C . ASP A 1 117 ? -7.128 -1.512 -2.059 1.00 98.62 117 ASP A C 1
ATOM 940 O O . ASP A 1 117 ? -6.504 -1.234 -3.085 1.00 98.62 117 ASP A O 1
ATOM 944 N N . LEU A 1 118 ? -6.582 -2.250 -1.084 1.00 98.62 118 LEU A N 1
ATOM 945 C CA . LEU A 1 118 ? -5.232 -2.816 -1.136 1.00 98.62 118 LEU A CA 1
ATOM 946 C C . LEU A 1 118 ? -5.083 -3.811 -2.288 1.00 98.62 118 LEU A C 1
ATOM 948 O O . LEU A 1 118 ? -4.094 -3.750 -3.017 1.00 98.62 118 LEU A O 1
ATOM 952 N N . HIS A 1 119 ? -6.058 -4.700 -2.493 1.00 98.31 119 HIS A N 1
ATOM 953 C CA . HIS A 1 119 ? -6.036 -5.631 -3.621 1.00 98.31 119 HIS A CA 1
ATOM 954 C C . HIS A 1 119 ? -6.073 -4.908 -4.975 1.00 98.31 119 HIS A C 1
ATOM 956 O O . HIS A 1 119 ? -5.307 -5.274 -5.867 1.00 98.31 119 HIS A O 1
ATOM 962 N N . ILE A 1 120 ? -6.888 -3.856 -5.116 1.00 98.56 120 ILE A N 1
ATOM 963 C CA . ILE A 1 120 ? -6.920 -3.022 -6.331 1.00 98.56 120 ILE A CA 1
ATOM 964 C C . ILE A 1 120 ? -5.580 -2.320 -6.551 1.00 98.56 120 ILE A C 1
ATOM 966 O O . ILE A 1 120 ? -5.075 -2.258 -7.673 1.00 98.56 120 ILE A O 1
ATOM 970 N N . LEU A 1 121 ? -4.998 -1.753 -5.494 1.00 98.56 121 LEU A N 1
ATOM 971 C CA . LEU A 1 121 ? -3.722 -1.060 -5.607 1.00 98.56 121 LEU A CA 1
ATOM 972 C C . LEU A 1 121 ? -2.603 -2.036 -5.984 1.00 98.56 121 LEU A C 1
ATOM 974 O O . LEU A 1 121 ? -1.781 -1.715 -6.837 1.00 98.56 121 LEU A O 1
ATOM 978 N N . LYS A 1 122 ? -2.618 -3.244 -5.413 1.00 98.62 122 LYS A N 1
ATOM 979 C CA . LYS A 1 122 ? -1.677 -4.314 -5.749 1.00 98.62 122 LYS A CA 1
ATOM 980 C C . LYS A 1 122 ? -1.782 -4.726 -7.217 1.00 98.62 122 LYS A C 1
ATOM 982 O O . LYS A 1 122 ? -0.752 -4.837 -7.871 1.00 98.62 122 LYS A O 1
ATOM 987 N N . SER A 1 123 ? -2.993 -4.916 -7.748 1.00 98.31 123 SER A N 1
ATOM 988 C CA . SER A 1 123 ? -3.160 -5.284 -9.161 1.00 98.31 123 SER A CA 1
ATOM 989 C C . SER A 1 123 ? -2.695 -4.171 -10.102 1.00 98.31 123 SER A C 1
ATOM 991 O O . SER A 1 123 ? -2.043 -4.453 -11.099 1.00 98.31 123 SER A O 1
ATOM 993 N N . LYS A 1 124 ? -2.967 -2.902 -9.764 1.00 98.69 124 LYS A N 1
ATOM 994 C CA . LYS A 1 124 ? -2.466 -1.751 -10.534 1.00 98.69 124 LYS A CA 1
ATOM 995 C C . LYS A 1 124 ? -0.943 -1.653 -10.499 1.00 98.69 124 LYS A C 1
ATOM 997 O O . LYS A 1 124 ? -0.340 -1.381 -11.528 1.00 98.69 124 LYS A O 1
ATOM 1002 N N . ALA A 1 125 ? -0.331 -1.869 -9.333 1.00 98.56 125 ALA A N 1
ATOM 1003 C CA . ALA A 1 125 ? 1.122 -1.862 -9.195 1.00 98.56 125 ALA A CA 1
ATOM 1004 C C . ALA A 1 125 ? 1.763 -2.944 -10.077 1.00 98.56 125 ALA A C 1
ATOM 1006 O O . ALA A 1 125 ? 2.692 -2.642 -10.823 1.00 98.56 125 ALA A O 1
ATOM 1007 N N . GLN A 1 126 ? 1.202 -4.156 -10.068 1.00 98.62 126 GLN A N 1
ATOM 1008 C CA . GLN A 1 126 ? 1.666 -5.249 -10.919 1.00 98.62 126 GLN A CA 1
ATOM 1009 C C . GLN A 1 126 ? 1.522 -4.918 -12.415 1.00 98.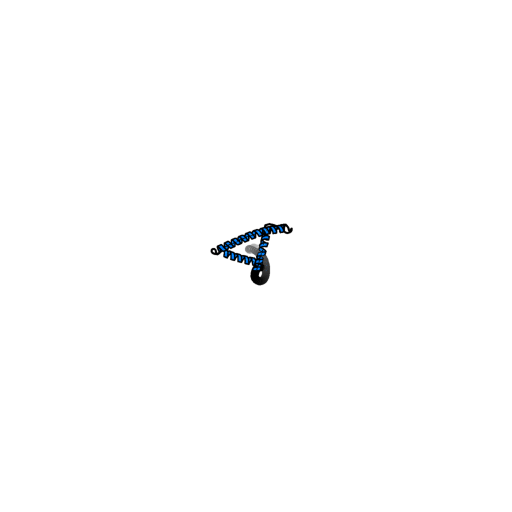62 126 GLN A C 1
ATOM 1011 O O . GLN A 1 126 ? 2.476 -5.078 -13.167 1.00 98.62 126 GLN A O 1
ATOM 1016 N N . GLU A 1 127 ? 0.381 -4.375 -12.850 1.00 98.69 127 GLU A N 1
ATOM 1017 C CA . GLU A 1 127 ? 0.194 -3.947 -14.246 1.00 98.69 127 GLU A CA 1
ATOM 1018 C C . GLU A 1 127 ? 1.236 -2.892 -14.660 1.00 98.69 127 GLU A C 1
ATOM 1020 O O . GLU A 1 127 ? 1.791 -2.935 -15.759 1.00 98.69 127 GLU A O 1
ATOM 1025 N N . THR A 1 128 ? 1.531 -1.927 -13.781 1.00 98.25 128 THR A N 1
ATOM 1026 C CA . THR A 1 128 ? 2.561 -0.919 -14.066 1.00 98.25 128 THR A CA 1
ATOM 1027 C C . THR A 1 128 ? 3.974 -1.496 -14.095 1.00 98.25 128 THR A C 1
ATOM 1029 O O . THR A 1 128 ? 4.795 -1.005 -14.868 1.00 98.25 128 THR A O 1
ATOM 1032 N N . GLU A 1 129 ? 4.255 -2.528 -13.299 1.00 98.62 129 GLU A N 1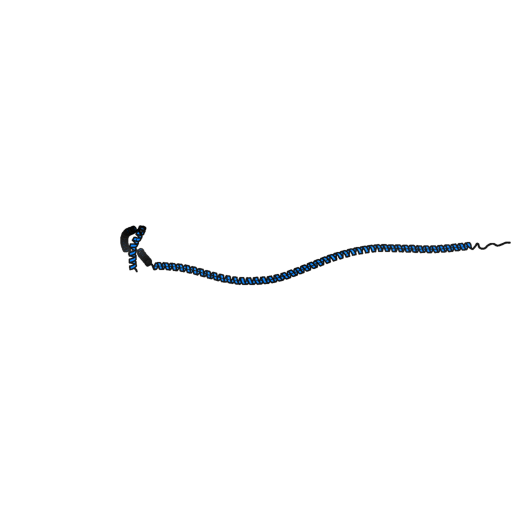
ATOM 1033 C CA . GLU A 1 129 ? 5.535 -3.241 -13.278 1.00 98.62 129 GLU A CA 1
ATOM 1034 C C . GLU A 1 129 ? 5.747 -4.031 -14.576 1.00 98.62 129 GLU A C 1
ATOM 1036 O O . GLU A 1 129 ? 6.775 -3.862 -15.228 1.00 98.62 129 GLU A O 1
ATOM 1041 N N . GLU A 1 130 ? 4.734 -4.772 -15.033 1.00 98.62 130 GLU A N 1
ATOM 1042 C CA . GLU A 1 130 ? 4.766 -5.504 -16.309 1.00 98.62 130 GLU A CA 1
ATOM 1043 C C . GLU A 1 130 ? 5.001 -4.554 -17.500 1.00 98.62 130 GLU A C 1
ATOM 1045 O O . GLU A 1 130 ? 5.828 -4.809 -18.380 1.00 98.62 130 GLU A O 1
ATOM 1050 N N . ARG A 1 131 ? 4.328 -3.395 -17.511 1.00 98.50 131 ARG A N 1
ATOM 1051 C CA . ARG A 1 131 ? 4.539 -2.363 -18.543 1.00 98.50 131 ARG A CA 1
ATOM 1052 C C . ARG A 1 131 ? 5.935 -1.748 -18.483 1.00 98.50 131 ARG A C 1
ATOM 1054 O O . ARG A 1 131 ? 6.498 -1.407 -19.526 1.00 98.50 131 ARG A O 1
ATOM 1061 N N . LEU A 1 132 ? 6.482 -1.562 -17.283 1.00 98.50 132 LEU A N 1
ATOM 1062 C CA . LEU A 1 132 ? 7.835 -1.049 -17.100 1.00 98.50 132 LEU A CA 1
ATOM 1063 C C . LEU A 1 132 ? 8.872 -2.052 -17.612 1.00 98.50 132 LEU A C 1
ATOM 1065 O O . LEU A 1 132 ? 9.809 -1.646 -18.297 1.00 98.50 132 LEU A O 1
ATOM 1069 N N . GLU A 1 133 ? 8.690 -3.342 -17.338 1.00 98.38 133 GLU A N 1
ATOM 1070 C CA . GLU A 1 133 ? 9.543 -4.412 -17.859 1.00 98.38 133 GLU A CA 1
ATOM 1071 C C . GLU A 1 133 ? 9.512 -4.445 -19.396 1.00 98.38 133 GLU A C 1
ATOM 1073 O O . GLU A 1 133 ? 10.563 -4.469 -20.044 1.00 98.38 133 GLU A O 1
ATOM 1078 N N . GLU A 1 134 ? 8.326 -4.314 -20.004 1.00 98.56 134 GLU A N 1
ATOM 1079 C CA . GLU A 1 134 ? 8.193 -4.226 -21.462 1.00 98.56 134 GLU A CA 1
ATOM 1080 C C . GLU A 1 134 ? 8.981 -3.035 -22.032 1.00 98.56 134 GLU A C 1
ATOM 1082 O O . GLU A 1 134 ? 9.758 -3.195 -22.980 1.00 98.56 134 GLU A O 1
ATOM 1087 N N . VAL A 1 135 ? 8.806 -1.838 -21.462 1.00 98.50 135 VAL A N 1
ATOM 1088 C CA . VAL A 1 135 ? 9.526 -0.629 -21.894 1.00 98.50 135 VAL A CA 1
ATOM 1089 C C . VAL A 1 135 ? 11.032 -0.790 -21.700 1.00 98.50 135 VAL A C 1
ATOM 1091 O O . VAL A 1 135 ? 11.793 -0.441 -22.601 1.00 98.50 135 VAL A O 1
ATOM 1094 N N . THR A 1 136 ? 11.462 -1.366 -20.581 1.00 98.44 136 THR A N 1
ATOM 1095 C CA . THR A 1 136 ? 12.879 -1.608 -20.280 1.00 98.44 136 THR A CA 1
ATOM 1096 C C . THR A 1 136 ? 13.503 -2.531 -21.326 1.00 98.44 136 THR A C 1
ATOM 1098 O O . THR A 1 136 ? 14.517 -2.176 -21.922 1.00 98.44 136 THR A O 1
ATOM 1101 N N . SER A 1 137 ? 12.830 -3.631 -21.681 1.00 98.50 137 SER A N 1
ATOM 1102 C CA . SER A 1 137 ? 13.301 -4.544 -22.734 1.00 98.50 137 SER A CA 1
ATOM 1103 C C . SER A 1 137 ? 13.412 -3.873 -24.114 1.00 98.50 137 SER A C 1
ATOM 1105 O O . SER A 1 137 ? 14.289 -4.200 -24.917 1.00 98.50 137 SER A O 1
ATOM 1107 N N . LYS A 1 138 ? 12.524 -2.915 -24.425 1.00 98.56 138 LYS A N 1
ATOM 1108 C CA . LYS A 1 138 ? 12.596 -2.129 -25.667 1.00 98.56 138 LYS A CA 1
ATOM 1109 C C . LYS A 1 138 ? 13.773 -1.159 -25.643 1.00 98.56 138 LYS A C 1
ATOM 1111 O O . LYS A 1 138 ? 14.436 -1.007 -26.667 1.00 98.56 138 LYS A O 1
ATOM 1116 N N . VAL A 1 139 ? 14.036 -0.527 -24.500 1.00 98.50 139 VAL A N 1
ATOM 1117 C CA . VAL A 1 139 ? 15.188 0.365 -24.313 1.00 98.50 139 VAL A CA 1
ATOM 1118 C C . VAL A 1 139 ? 16.495 -0.407 -24.467 1.00 98.50 139 VAL A C 1
ATOM 1120 O O . VAL A 1 139 ? 17.352 0.047 -25.214 1.00 98.50 139 VAL A O 1
ATOM 1123 N N . GLU A 1 140 ? 16.624 -1.597 -23.878 1.00 98.31 140 GLU A N 1
ATOM 1124 C CA . GLU A 1 140 ? 17.811 -2.453 -24.044 1.00 98.31 140 GLU A CA 1
ATOM 1125 C C . GLU A 1 140 ? 18.053 -2.840 -25.510 1.00 98.31 140 GLU A C 1
ATOM 1127 O O . GLU A 1 140 ? 19.172 -2.746 -26.015 1.00 98.31 140 GLU A O 1
ATOM 1132 N N . LYS A 1 141 ? 16.993 -3.219 -26.241 1.00 98.44 141 LYS A N 1
ATOM 1133 C CA . LYS A 1 141 ? 17.090 -3.494 -27.686 1.00 98.44 141 LYS A CA 1
ATOM 1134 C C . LYS A 1 141 ? 17.546 -2.264 -28.467 1.00 98.44 141 LYS A C 1
ATOM 1136 O O . LYS A 1 141 ? 18.334 -2.391 -29.402 1.00 98.44 141 LYS A O 1
ATOM 1141 N N . MET A 1 142 ? 17.043 -1.085 -28.109 1.00 98.00 142 MET A N 1
ATOM 1142 C CA . MET A 1 142 ? 17.424 0.162 -28.765 1.00 98.00 142 MET A CA 1
ATOM 1143 C C . MET A 1 142 ? 18.866 0.561 -28.437 1.00 98.00 142 MET A C 1
ATOM 1145 O O . MET A 1 142 ? 19.576 0.979 -29.344 1.00 98.00 142 MET A O 1
ATOM 1149 N N . ASP A 1 143 ? 19.321 0.371 -27.198 1.00 97.88 143 ASP A N 1
ATOM 1150 C CA . ASP A 1 143 ? 20.712 0.593 -26.790 1.00 97.88 143 ASP A CA 1
ATOM 1151 C C . ASP A 1 143 ? 21.683 -0.281 -27.598 1.00 97.88 143 ASP A C 1
ATOM 1153 O O . ASP A 1 143 ? 22.659 0.220 -28.156 1.00 97.88 143 ASP A O 1
ATOM 1157 N N . ALA A 1 144 ? 21.356 -1.566 -27.784 1.00 98.12 144 ALA A N 1
ATOM 1158 C CA . ALA A 1 144 ? 22.142 -2.465 -28.629 1.00 98.12 144 ALA A CA 1
ATOM 1159 C C . ALA A 1 144 ? 22.229 -1.979 -30.090 1.00 98.12 144 ALA A C 1
ATOM 1161 O O . ALA A 1 144 ? 23.307 -1.997 -30.687 1.00 98.12 144 ALA A O 1
ATOM 1162 N N . ILE A 1 145 ? 21.114 -1.504 -30.661 1.00 98.12 145 ILE A N 1
ATOM 1163 C CA . ILE A 1 145 ? 21.085 -0.941 -32.022 1.00 98.12 145 ILE A CA 1
ATOM 1164 C C . ILE A 1 145 ? 21.921 0.340 -32.102 1.00 98.12 145 ILE A C 1
ATOM 1166 O O . ILE A 1 145 ? 22.689 0.503 -33.047 1.00 98.12 145 ILE A O 1
ATOM 1170 N N . VAL A 1 146 ? 21.785 1.245 -31.131 1.00 98.31 146 VAL A N 1
ATOM 1171 C CA . VAL A 1 146 ? 22.532 2.511 -31.094 1.00 98.31 146 VAL A CA 1
ATOM 1172 C C . VAL A 1 146 ? 24.032 2.251 -30.968 1.00 98.31 146 VAL A C 1
ATOM 1174 O O . VAL A 1 146 ? 24.808 2.883 -31.681 1.00 98.31 146 VAL A O 1
ATOM 1177 N N . ASN A 1 147 ? 24.446 1.288 -30.141 1.00 98.19 147 ASN A N 1
ATOM 1178 C CA . ASN A 1 147 ? 25.848 0.886 -30.021 1.00 98.19 147 ASN A CA 1
ATOM 1179 C C . ASN A 1 147 ? 26.410 0.346 -31.346 1.00 98.19 147 ASN A C 1
ATOM 1181 O O . ASN A 1 147 ? 27.492 0.757 -31.767 1.00 98.19 147 ASN A O 1
ATOM 1185 N N . GLU A 1 148 ? 25.670 -0.517 -32.046 1.00 98.12 148 GLU A N 1
ATOM 1186 C CA . GLU A 1 148 ? 26.077 -1.028 -33.361 1.00 98.12 148 GLU A CA 1
ATOM 1187 C C . GLU A 1 148 ? 26.157 0.099 -34.408 1.00 98.12 148 GLU A C 1
ATOM 1189 O O . GLU A 1 148 ? 27.153 0.235 -35.121 1.00 98.12 148 GLU A O 1
ATOM 1194 N N . GLN A 1 149 ? 25.146 0.971 -34.466 1.00 97.62 149 GLN A N 1
ATOM 1195 C CA . GLN A 1 149 ? 25.152 2.133 -35.358 1.00 97.62 149 GLN A CA 1
ATOM 1196 C C . GLN A 1 149 ? 26.317 3.084 -35.056 1.00 97.62 149 GLN A C 1
ATOM 1198 O O . GLN A 1 149 ? 26.935 3.607 -35.983 1.00 97.62 149 GLN A O 1
ATOM 1203 N N . TRP A 1 150 ? 26.665 3.279 -33.783 1.00 98.44 150 TRP A N 1
ATOM 1204 C CA . TRP A 1 150 ? 27.813 4.086 -33.375 1.00 98.44 150 TRP A CA 1
ATOM 1205 C C . TRP A 1 150 ? 29.135 3.509 -33.896 1.00 98.44 150 TRP A C 1
ATOM 1207 O O . TRP A 1 150 ? 29.943 4.243 -34.470 1.00 98.44 150 TRP A O 1
ATOM 1217 N N . ILE A 1 151 ? 29.334 2.191 -33.777 1.00 98.19 151 ILE A N 1
ATOM 1218 C CA . ILE A 1 151 ? 30.508 1.497 -34.332 1.00 98.19 151 ILE A CA 1
ATOM 1219 C C . ILE A 1 151 ? 30.578 1.688 -35.855 1.00 98.19 151 ILE A C 1
ATOM 1221 O O . ILE A 1 151 ? 31.639 2.006 -36.400 1.00 98.19 151 ILE A O 1
ATOM 1225 N N . GLN A 1 152 ? 29.448 1.564 -36.554 1.00 98.06 152 GLN A N 1
ATOM 1226 C CA . GLN A 1 152 ? 29.385 1.771 -38.004 1.00 98.06 152 GLN A CA 1
ATOM 1227 C C . GLN A 1 152 ? 29.726 3.210 -38.406 1.00 98.06 152 GLN A C 1
ATOM 1229 O O . GLN A 1 152 ? 30.494 3.415 -39.349 1.00 98.06 152 GLN A O 1
ATOM 1234 N N . VAL A 1 153 ? 29.213 4.208 -37.681 1.00 98.38 153 VAL A N 1
ATOM 1235 C CA . VAL A 1 153 ? 29.557 5.621 -37.899 1.00 98.38 153 VAL A CA 1
ATOM 1236 C C . VAL A 1 153 ? 31.056 5.839 -37.711 1.00 98.38 153 VAL A C 1
ATOM 1238 O O . VAL A 1 153 ? 31.690 6.427 -38.585 1.00 98.38 153 VAL A O 1
ATOM 1241 N N . GLN A 1 154 ? 31.652 5.289 -36.649 1.00 98.12 154 GLN A N 1
ATOM 1242 C CA . GLN A 1 154 ? 33.098 5.371 -36.422 1.00 98.12 154 GLN A CA 1
ATOM 1243 C C . GLN A 1 154 ? 33.906 4.768 -37.584 1.00 98.12 154 GLN A C 1
ATOM 1245 O O . GLN A 1 154 ? 34.867 5.379 -38.063 1.00 98.12 154 GLN A O 1
ATOM 1250 N N . HIS A 1 155 ? 33.506 3.605 -38.104 1.00 97.88 155 HIS A N 1
ATOM 1251 C CA . HIS A 1 155 ? 34.158 3.007 -39.272 1.00 97.88 155 HIS A CA 1
ATOM 1252 C C . HIS A 1 155 ? 34.005 3.854 -40.541 1.00 97.88 155 HIS A C 1
ATOM 1254 O O . HIS A 1 155 ? 34.968 4.003 -41.301 1.00 97.88 155 HIS A O 1
ATOM 1260 N N . LEU A 1 156 ? 32.825 4.435 -40.774 1.00 97.88 156 LEU A N 1
ATOM 1261 C CA . LEU A 1 156 ? 32.586 5.325 -41.910 1.00 97.88 156 LEU A CA 1
ATOM 1262 C C . LEU A 1 156 ? 33.420 6.604 -41.813 1.00 97.88 156 LEU A C 1
ATOM 1264 O O . LEU A 1 156 ? 34.012 7.015 -42.811 1.00 97.88 156 LEU A O 1
ATOM 1268 N N . GLU A 1 157 ? 33.534 7.203 -40.629 1.00 97.88 157 GLU A N 1
ATOM 1269 C CA . GLU A 1 157 ? 34.379 8.375 -40.385 1.00 97.88 157 GLU A CA 1
ATOM 1270 C C . GLU A 1 157 ? 35.855 8.075 -40.678 1.00 97.88 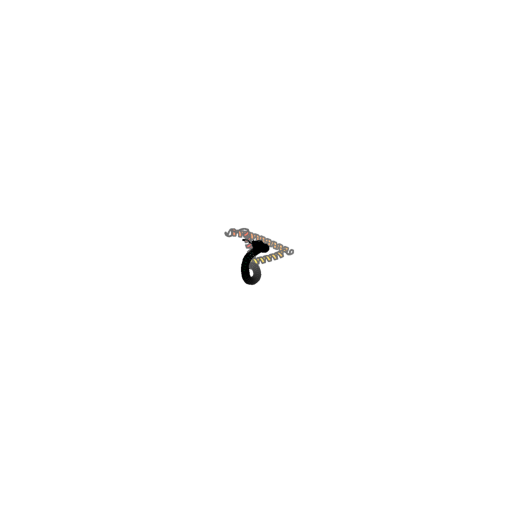157 GLU A C 1
ATOM 1272 O O . GLU A 1 157 ? 36.523 8.836 -41.389 1.00 97.88 157 GLU A O 1
ATOM 1277 N N . GLN A 1 158 ? 36.360 6.929 -40.213 1.00 97.94 158 GLN A N 1
ATOM 1278 C CA . GLN A 1 158 ? 37.722 6.476 -40.505 1.00 97.94 158 GLN A CA 1
ATOM 1279 C C . GLN A 1 158 ? 37.938 6.238 -42.007 1.00 97.94 158 GLN A C 1
ATOM 1281 O O . GLN A 1 158 ? 38.926 6.712 -42.580 1.00 97.94 158 GLN A O 1
ATOM 1286 N N . ALA A 1 159 ? 37.012 5.541 -42.672 1.00 96.88 159 ALA A N 1
ATOM 1287 C CA . ALA A 1 159 ? 37.080 5.273 -44.107 1.00 96.88 159 ALA A CA 1
ATOM 1288 C C . ALA A 1 159 ? 37.035 6.569 -44.930 1.00 96.88 159 ALA A C 1
ATOM 1290 O O . ALA A 1 159 ? 37.795 6.727 -45.894 1.00 96.88 159 ALA A O 1
ATOM 1291 N N . LEU A 1 160 ? 36.198 7.526 -44.525 1.00 97.62 160 LEU A N 1
ATOM 1292 C CA . LEU A 1 160 ? 36.104 8.850 -45.127 1.00 97.62 160 LEU A CA 1
ATOM 1293 C C . LEU A 1 160 ? 37.407 9.634 -44.947 1.00 97.62 160 LEU A C 1
ATOM 1295 O O . LEU A 1 160 ? 37.921 10.187 -45.923 1.00 97.62 160 LEU A O 1
ATOM 1299 N N . HIS A 1 161 ? 37.990 9.635 -43.746 1.00 97.19 161 HIS A N 1
ATOM 1300 C CA . HIS A 1 161 ? 39.278 10.276 -43.484 1.00 97.19 161 HIS A CA 1
ATOM 1301 C C . HIS A 1 161 ? 40.391 9.690 -44.368 1.00 97.19 161 HIS A C 1
ATOM 1303 O O . HIS A 1 161 ? 41.098 10.427 -45.062 1.00 97.19 161 HIS A O 1
ATOM 1309 N N . ILE A 1 162 ? 40.507 8.359 -44.426 1.00 96.31 162 ILE A N 1
ATOM 1310 C CA . ILE A 1 162 ? 41.486 7.666 -45.275 1.00 96.31 162 ILE A CA 1
ATOM 1311 C C . ILE A 1 162 ? 41.265 8.005 -46.753 1.00 96.31 162 ILE A C 1
ATOM 1313 O O . ILE A 1 162 ? 42.223 8.300 -47.473 1.00 96.31 162 ILE A O 1
ATOM 1317 N N . THR A 1 163 ? 40.015 7.987 -47.215 1.00 96.25 163 THR A N 1
ATOM 1318 C CA . THR A 1 163 ? 39.665 8.311 -48.602 1.00 96.25 163 THR A CA 1
ATOM 1319 C C . THR A 1 163 ? 40.045 9.749 -48.931 1.00 96.25 163 THR A C 1
ATOM 1321 O O . THR A 1 163 ? 40.718 9.977 -49.933 1.00 96.25 163 THR A O 1
ATOM 1324 N N . LYS A 1 164 ? 39.725 10.713 -48.061 1.00 96.25 164 LYS A N 1
ATOM 1325 C CA . LYS A 1 164 ? 40.106 12.125 -48.217 1.00 96.25 164 LYS A CA 1
ATOM 1326 C C . LYS A 1 164 ? 41.624 12.302 -48.309 1.00 96.25 164 LYS A C 1
ATOM 1328 O O . LYS A 1 164 ? 42.112 13.026 -49.174 1.00 96.25 164 LYS A O 1
ATOM 1333 N N . VAL A 1 165 ? 42.393 11.611 -47.468 1.00 95.50 165 VAL A N 1
ATOM 1334 C CA . VAL A 1 165 ? 43.865 11.648 -47.527 1.00 95.50 165 VAL A CA 1
ATOM 1335 C C . VAL A 1 165 ? 44.384 11.041 -48.834 1.00 95.50 165 VAL A C 1
ATOM 1337 O O . VAL A 1 165 ? 45.260 11.622 -49.483 1.00 95.50 165 VAL A O 1
ATOM 1340 N N . ARG A 1 166 ? 43.840 9.893 -49.257 1.00 93.19 166 ARG A N 1
ATOM 1341 C CA . ARG A 1 166 ? 44.231 9.222 -50.507 1.00 93.19 166 ARG A CA 1
ATOM 1342 C C . ARG A 1 166 ? 43.906 10.063 -51.737 1.00 93.19 166 ARG A C 1
ATOM 1344 O O . ARG A 1 166 ? 44.766 10.193 -52.603 1.00 93.19 166 ARG A O 1
ATOM 1351 N N . THR A 1 167 ? 42.724 10.673 -51.809 1.00 93.44 167 THR A N 1
ATOM 1352 C CA . THR A 1 167 ? 42.334 11.526 -52.941 1.00 93.44 167 THR A CA 1
ATOM 1353 C C . THR A 1 167 ? 43.194 12.783 -53.020 1.00 93.44 167 THR A C 1
ATOM 1355 O O . THR A 1 167 ? 43.666 13.122 -54.105 1.00 93.44 167 THR A O 1
ATOM 1358 N N . LEU A 1 168 ? 43.493 13.435 -51.890 1.00 93.50 168 LEU A N 1
ATOM 1359 C CA . LEU A 1 168 ? 44.417 14.573 -51.851 1.00 93.50 168 LEU A CA 1
ATOM 1360 C C . LEU A 1 168 ? 45.828 14.179 -52.308 1.00 93.50 168 LEU A C 1
ATOM 1362 O O . LEU A 1 168 ? 46.442 14.897 -53.102 1.00 93.50 168 LEU A O 1
ATOM 1366 N N . ARG A 1 169 ? 46.337 13.025 -51.858 1.00 90.62 169 ARG A N 1
ATOM 1367 C CA . ARG A 1 169 ? 47.640 12.502 -52.293 1.00 90.62 169 ARG A CA 1
ATOM 1368 C C . ARG A 1 169 ? 47.646 12.175 -53.787 1.00 90.62 169 ARG A C 1
ATOM 1370 O O . ARG A 1 169 ? 48.568 12.592 -54.480 1.00 90.62 169 ARG A O 1
ATOM 1377 N N . ALA A 1 170 ? 46.623 11.491 -54.297 1.00 87.94 170 ALA A N 1
ATOM 1378 C CA . ALA A 1 170 ? 46.494 11.165 -55.716 1.00 87.94 170 ALA A CA 1
ATOM 1379 C C . ALA A 1 170 ? 46.392 12.430 -56.580 1.00 87.94 170 ALA A C 1
ATOM 1381 O O . ALA A 1 170 ? 47.071 12.533 -57.599 1.00 87.94 170 ALA A O 1
ATOM 1382 N N . ARG A 1 171 ? 45.622 13.437 -56.143 1.00 84.88 171 ARG A N 1
ATOM 1383 C CA . ARG A 1 171 ? 45.544 14.745 -56.808 1.00 84.88 171 ARG A CA 1
ATOM 1384 C C . ARG A 1 171 ? 46.906 15.433 -56.844 1.00 84.88 171 ARG A C 1
ATOM 1386 O O . ARG A 1 171 ? 47.289 15.941 -57.894 1.00 84.88 171 ARG A O 1
ATOM 1393 N N . ARG A 1 172 ? 47.657 15.414 -55.737 1.00 78.88 172 ARG A N 1
ATOM 1394 C CA . ARG A 1 172 ? 49.025 15.951 -55.683 1.00 78.88 172 ARG A CA 1
ATOM 1395 C C . ARG A 1 172 ? 49.952 15.211 -56.651 1.00 78.88 172 ARG A C 1
ATOM 1397 O O . ARG A 1 172 ? 50.611 15.859 -57.452 1.00 78.88 172 ARG A O 1
ATOM 1404 N N . LEU A 1 173 ? 49.960 13.878 -56.634 1.00 80.00 173 LEU A N 1
ATOM 1405 C CA . LEU A 1 173 ? 50.775 13.064 -57.547 1.00 80.00 173 LEU A CA 1
ATOM 1406 C C . LEU A 1 173 ? 50.397 13.287 -59.019 1.00 80.00 173 LEU A C 1
ATOM 1408 O O . LEU A 1 173 ? 51.276 13.392 -59.869 1.00 80.00 173 LEU A O 1
ATOM 1412 N N . THR A 1 174 ? 49.104 13.432 -59.319 1.00 74.75 174 THR A N 1
ATOM 1413 C CA . THR A 1 174 ? 48.605 13.756 -60.666 1.00 74.75 174 THR A CA 1
ATOM 1414 C C . THR A 1 174 ? 49.043 15.156 -61.097 1.00 74.75 174 THR A C 1
ATOM 1416 O O . THR A 1 174 ? 49.458 15.355 -62.232 1.00 74.75 174 THR A O 1
ATOM 1419 N N . SER A 1 175 ? 49.000 16.137 -60.190 1.00 69.94 175 SER A N 1
ATOM 1420 C CA . SER A 1 175 ? 49.513 17.488 -60.448 1.00 69.94 175 SER A CA 1
ATOM 1421 C C . SER A 1 175 ? 51.018 17.490 -60.730 1.00 69.94 175 SER A C 1
ATOM 1423 O O . SER A 1 175 ? 51.471 18.260 -61.571 1.00 69.94 175 SER A O 1
ATOM 1425 N N . VAL A 1 176 ? 51.788 16.630 -60.056 1.00 67.88 176 VAL A N 1
ATOM 1426 C CA . VAL A 1 176 ? 53.233 16.479 -60.291 1.00 67.88 176 VAL A CA 1
ATOM 1427 C C . VAL A 1 176 ? 53.507 15.792 -61.632 1.00 67.88 176 VAL A C 1
ATOM 1429 O O . VAL A 1 176 ? 54.348 16.257 -62.390 1.00 67.88 176 VAL A O 1
ATOM 1432 N N . THR A 1 177 ? 52.775 14.727 -61.968 1.00 64.06 177 THR A N 1
ATOM 1433 C CA . THR A 1 177 ? 52.970 13.964 -63.219 1.00 64.06 177 THR A CA 1
ATOM 1434 C C . THR A 1 177 ? 52.455 14.675 -64.469 1.00 64.06 177 THR A C 1
ATOM 1436 O O . THR A 1 177 ? 53.020 14.483 -65.543 1.00 64.06 177 THR A O 1
ATOM 1439 N N . ARG A 1 178 ? 51.419 15.517 -64.353 1.00 61.44 178 ARG A N 1
ATOM 1440 C CA . ARG A 1 178 ? 50.939 16.374 -65.455 1.00 61.44 178 ARG A CA 1
ATOM 1441 C C . ARG A 1 178 ? 51.845 17.571 -65.729 1.00 61.44 178 ARG A C 1
ATOM 1443 O O . ARG A 1 178 ? 51.732 18.179 -66.787 1.00 61.44 178 ARG A O 1
ATOM 1450 N N . CYS A 1 179 ? 52.723 17.927 -64.796 1.00 61.06 179 CYS A N 1
ATOM 1451 C CA . CYS A 1 179 ? 53.701 18.976 -65.020 1.00 61.06 179 CYS A CA 1
ATOM 1452 C C . CYS A 1 179 ? 54.905 18.383 -65.762 1.00 61.06 179 CYS A C 1
ATOM 1454 O O . CYS A 1 179 ? 55.755 17.730 -65.156 1.00 61.06 179 CYS A O 1
ATOM 1456 N N . THR A 1 180 ? 54.983 18.617 -67.076 1.00 64.94 180 THR A N 1
ATOM 1457 C CA . THR A 1 180 ? 56.086 18.149 -67.936 1.00 64.94 180 THR A CA 1
ATOM 1458 C C . THR A 1 180 ? 57.449 18.552 -67.373 1.00 64.94 180 THR A C 1
ATOM 1460 O O . THR A 1 180 ? 58.377 17.750 -67.366 1.00 64.94 180 THR A O 1
ATOM 1463 N N . PHE A 1 181 ? 57.528 19.757 -66.798 1.00 65.38 181 PHE A N 1
ATOM 1464 C CA . PHE A 1 181 ? 58.713 20.269 -66.116 1.00 65.38 181 PHE A CA 1
ATOM 1465 C C . PHE A 1 181 ? 59.113 19.378 -64.930 1.00 65.38 181 PHE A C 1
ATOM 1467 O O . PHE A 1 181 ? 60.221 18.860 -64.912 1.00 65.38 181 PHE A O 1
ATOM 1474 N N . LEU A 1 182 ? 58.220 19.102 -63.973 1.00 67.62 182 LEU A N 1
ATOM 1475 C CA . LEU A 1 182 ? 58.560 18.264 -62.810 1.00 67.62 182 LEU A CA 1
ATOM 1476 C C . LEU A 1 182 ? 58.872 16.809 -63.188 1.00 67.62 182 LEU A C 1
ATOM 1478 O O . LEU A 1 182 ? 59.740 16.190 -62.572 1.00 67.62 182 LEU A O 1
ATOM 1482 N N . LYS A 1 183 ? 58.205 16.269 -64.216 1.00 67.38 183 LYS A N 1
ATOM 1483 C CA . LYS A 1 183 ? 58.526 14.946 -64.772 1.00 67.38 183 LYS A CA 1
ATOM 1484 C C . LYS A 1 183 ? 59.961 14.908 -65.305 1.00 67.38 183 LYS A C 1
ATOM 1486 O O . LYS A 1 183 ? 60.688 13.966 -65.006 1.00 67.38 183 LYS A O 1
ATOM 1491 N N . PHE A 1 184 ? 60.367 15.952 -66.024 1.00 68.69 184 PHE A N 1
ATOM 1492 C CA . PHE A 1 184 ? 61.723 16.107 -66.530 1.00 68.69 184 PHE A CA 1
ATOM 1493 C C . PHE A 1 184 ? 62.767 16.160 -65.404 1.00 68.69 184 PHE A C 1
ATOM 1495 O O . PHE A 1 184 ? 63.760 15.443 -65.466 1.00 68.69 184 PHE A O 1
ATOM 1502 N N . PHE A 1 185 ? 62.525 16.931 -64.335 1.00 68.75 185 PHE A N 1
ATOM 1503 C CA . PHE A 1 185 ? 63.461 16.992 -63.202 1.00 68.75 185 PHE A CA 1
ATOM 1504 C C . PHE A 1 185 ? 63.627 15.659 -62.482 1.00 68.75 185 PHE A C 1
ATOM 1506 O O . PHE A 1 185 ? 64.739 15.359 -62.069 1.00 68.75 185 PHE A O 1
ATOM 1513 N N . ASN A 1 186 ? 62.567 14.858 -62.335 1.00 69.44 186 ASN A N 1
ATOM 1514 C CA . ASN A 1 186 ? 62.698 13.535 -61.719 1.00 69.44 186 ASN A CA 1
ATOM 1515 C C . ASN A 1 186 ? 63.562 12.597 -62.571 1.00 69.44 186 ASN A C 1
ATOM 1517 O O . ASN A 1 186 ? 64.444 11.945 -62.026 1.00 69.44 186 ASN A O 1
ATOM 1521 N N . ILE A 1 187 ? 63.361 12.586 -63.894 1.00 73.50 187 ILE A N 1
ATOM 1522 C CA . ILE A 1 187 ? 64.181 11.791 -64.824 1.00 73.50 187 ILE A CA 1
ATOM 1523 C C . ILE A 1 187 ? 65.640 12.253 -64.763 1.00 73.50 187 ILE A C 1
ATOM 1525 O O . ILE A 1 187 ? 66.537 11.443 -64.561 1.00 73.50 187 ILE A O 1
ATOM 1529 N N . LEU A 1 188 ? 65.873 13.566 -64.839 1.00 69.94 188 LEU A N 1
ATOM 1530 C CA . LEU A 1 188 ? 67.211 14.143 -64.743 1.00 69.94 188 LEU A CA 1
ATOM 1531 C C . LEU A 1 188 ? 67.884 13.809 -63.400 1.00 69.94 188 LEU A C 1
ATOM 1533 O O . LEU A 1 188 ? 69.077 13.525 -63.361 1.00 69.94 188 LEU A O 1
ATOM 1537 N N . LEU A 1 189 ? 67.143 13.844 -62.288 1.00 75.06 189 LEU A N 1
ATOM 1538 C CA . LEU A 1 189 ? 67.674 13.527 -60.962 1.00 75.06 189 LEU A CA 1
ATOM 1539 C C . LEU A 1 189 ? 68.059 12.045 -60.845 1.00 75.06 189 LEU A C 1
ATOM 1541 O O . LEU A 1 189 ? 69.103 11.738 -60.267 1.00 75.06 189 LEU A O 1
ATOM 1545 N N . ASP A 1 190 ? 67.241 11.144 -61.394 1.00 72.81 190 ASP A N 1
ATOM 1546 C CA . ASP A 1 190 ? 67.517 9.706 -61.420 1.00 72.81 190 ASP A CA 1
ATOM 1547 C C . ASP A 1 190 ? 68.714 9.382 -62.327 1.00 72.81 190 ASP A C 1
ATOM 1549 O O . ASP A 1 190 ? 69.615 8.656 -61.900 1.00 72.81 190 ASP A O 1
ATOM 1553 N N . ASP A 1 191 ? 68.799 9.997 -63.510 1.00 73.19 191 ASP A N 1
ATOM 1554 C CA . ASP A 1 191 ? 69.945 9.867 -64.419 1.00 73.19 191 ASP A CA 1
ATOM 1555 C C . ASP A 1 191 ? 71.234 10.392 -63.774 1.00 73.19 191 ASP A C 1
ATOM 1557 O O . ASP A 1 191 ? 72.277 9.735 -63.816 1.00 73.19 191 ASP A O 1
ATOM 1561 N N . LEU A 1 192 ? 71.175 11.550 -63.105 1.00 72.00 192 LEU A N 1
ATOM 1562 C CA . LEU A 1 192 ? 72.315 12.095 -62.366 1.00 72.00 192 LEU A CA 1
ATOM 1563 C C . LEU A 1 192 ? 72.722 11.195 -61.199 1.00 72.00 192 LEU A C 1
ATOM 1565 O O . LEU A 1 192 ? 73.915 11.042 -60.944 1.00 72.00 192 LEU A O 1
ATOM 1569 N N . ARG A 1 193 ? 71.766 10.580 -60.492 1.00 73.06 193 ARG A N 1
ATOM 1570 C CA . ARG A 1 193 ? 72.051 9.634 -59.404 1.00 73.06 193 ARG A CA 1
ATOM 1571 C C . ARG A 1 193 ? 72.702 8.356 -59.936 1.00 73.06 193 ARG A C 1
ATOM 1573 O O . ARG A 1 193 ? 73.677 7.893 -59.340 1.00 73.06 193 ARG A O 1
ATOM 1580 N N . ALA A 1 194 ? 72.208 7.818 -61.049 1.00 72.56 194 ALA A N 1
ATOM 1581 C CA . ALA A 1 194 ? 72.795 6.661 -61.717 1.00 72.56 194 ALA A CA 1
ATOM 1582 C C . ALA A 1 194 ? 74.229 6.966 -62.173 1.00 72.56 194 ALA A C 1
ATOM 1584 O O . ALA A 1 194 ? 75.158 6.227 -61.844 1.00 72.56 194 ALA A O 1
ATOM 1585 N N . LEU A 1 195 ? 74.437 8.116 -62.817 1.00 68.00 195 LEU A N 1
ATOM 1586 C CA . LEU A 1 195 ? 75.750 8.567 -63.271 1.00 68.00 195 LEU A CA 1
ATOM 1587 C C . LEU A 1 195 ? 76.701 8.823 -62.094 1.00 68.00 195 LEU A C 1
ATOM 1589 O O . LEU A 1 195 ? 77.857 8.409 -62.138 1.00 68.00 195 LEU A O 1
ATOM 1593 N N . TYR A 1 196 ? 76.217 9.426 -61.005 1.00 66.62 196 TYR A N 1
ATOM 1594 C CA . TYR A 1 196 ? 77.002 9.630 -59.786 1.00 66.62 196 TYR A CA 1
ATOM 1595 C C . TYR A 1 196 ? 77.458 8.299 -59.176 1.00 66.62 196 TYR A C 1
ATOM 1597 O O . TYR A 1 196 ? 78.629 8.155 -58.828 1.00 66.62 196 TYR A O 1
ATOM 1605 N N . SER A 1 197 ? 76.565 7.305 -59.101 1.00 66.25 197 SER A N 1
ATOM 1606 C CA . SER A 1 197 ? 76.903 5.970 -58.590 1.00 66.25 197 SER A CA 1
ATOM 1607 C C . SER A 1 197 ? 77.923 5.239 -59.472 1.00 66.25 197 SER A C 1
ATOM 1609 O O . SER A 1 197 ? 78.867 4.651 -58.948 1.00 66.25 197 SER A O 1
ATOM 1611 N N . TYR A 1 198 ? 77.800 5.361 -60.797 1.00 65.81 198 TYR A N 1
ATOM 1612 C CA . TYR A 1 198 ? 78.725 4.774 -61.767 1.00 65.81 198 TYR A CA 1
ATOM 1613 C C . TYR A 1 198 ? 80.118 5.418 -61.699 1.00 65.81 198 TYR A C 1
ATOM 1615 O O . TYR A 1 198 ? 81.133 4.727 -61.672 1.00 65.81 198 TYR A O 1
ATOM 1623 N N . VAL A 1 199 ? 80.182 6.748 -61.593 1.00 63.38 199 VAL A N 1
ATOM 1624 C CA . VAL A 1 199 ? 81.451 7.493 -61.543 1.00 63.38 199 VAL A CA 1
ATOM 1625 C C . VAL A 1 199 ? 82.193 7.301 -60.214 1.00 63.38 199 VAL A C 1
ATOM 1627 O O . VAL A 1 199 ? 83.425 7.306 -60.199 1.00 63.38 199 VAL A O 1
ATOM 1630 N N . PHE A 1 200 ? 81.486 7.133 -59.091 1.00 60.84 200 PHE A N 1
ATOM 1631 C CA . PHE A 1 200 ? 82.120 6.970 -57.774 1.00 60.84 200 PHE A CA 1
ATOM 1632 C C . PHE A 1 200 ? 82.322 5.515 -57.323 1.00 60.84 200 PHE A C 1
ATOM 1634 O O . PHE A 1 200 ? 83.115 5.304 -56.404 1.00 60.84 200 PHE A O 1
ATOM 1641 N N . GLY A 1 201 ? 81.656 4.536 -57.947 1.00 59.03 201 GLY A N 1
ATOM 1642 C CA . GLY A 1 201 ? 81.693 3.125 -57.544 1.00 59.03 201 GLY A CA 1
ATOM 1643 C C . GLY A 1 201 ? 82.883 2.311 -58.067 1.00 59.03 201 GLY A C 1
ATOM 1644 O O . GLY A 1 201 ? 83.342 1.414 -57.365 1.00 59.03 201 GLY A O 1
ATOM 1645 N N . GLU A 1 202 ? 83.429 2.623 -59.249 1.00 57.19 202 GLU A N 1
ATOM 1646 C CA . GLU A 1 202 ? 84.428 1.768 -59.914 1.00 57.19 202 GLU A CA 1
ATOM 1647 C C . GLU A 1 202 ? 85.697 2.554 -60.291 1.00 57.19 202 GLU A C 1
ATOM 1649 O O . GLU A 1 202 ? 85.789 3.248 -61.304 1.00 57.19 202 GLU A O 1
ATOM 1654 N N . ARG A 1 203 ? 86.703 2.492 -59.413 1.00 56.62 203 ARG A N 1
ATOM 1655 C CA . ARG A 1 203 ? 87.937 3.286 -59.500 1.00 56.62 203 ARG A CA 1
ATOM 1656 C C . ARG A 1 203 ? 89.141 2.395 -59.767 1.00 56.62 203 ARG A C 1
ATOM 1658 O O . ARG A 1 203 ? 89.759 1.955 -58.813 1.00 56.62 203 ARG A O 1
ATOM 1665 N N . THR A 1 204 ? 89.532 2.221 -61.029 1.00 56.41 204 THR A N 1
ATOM 1666 C CA . THR A 1 204 ? 90.954 2.008 -61.396 1.00 56.41 204 THR A CA 1
ATOM 1667 C C . THR A 1 204 ? 91.227 2.236 -62.888 1.00 56.41 204 THR A C 1
ATOM 1669 O O . THR A 1 204 ? 92.203 2.910 -63.202 1.00 56.41 204 THR A O 1
ATOM 1672 N N . ALA A 1 205 ? 90.368 1.782 -63.812 1.00 57.50 205 ALA A N 1
ATOM 1673 C CA . ALA A 1 205 ? 90.672 1.813 -65.257 1.00 57.50 205 ALA A CA 1
ATOM 1674 C C . ALA A 1 205 ? 90.174 3.056 -66.034 1.00 57.50 205 ALA A C 1
ATOM 1676 O O . ALA A 1 205 ? 90.729 3.387 -67.079 1.00 57.50 205 ALA A O 1
ATOM 1677 N N . VAL A 1 206 ? 89.166 3.780 -65.532 1.00 58.50 206 VAL A N 1
ATOM 1678 C CA . VAL A 1 206 ? 88.539 4.927 -66.240 1.00 58.50 206 VAL A CA 1
ATOM 1679 C C . VAL A 1 206 ? 89.011 6.286 -65.686 1.00 58.50 206 VAL A C 1
ATOM 1681 O O . VAL A 1 206 ? 88.590 7.349 -66.139 1.00 58.50 206 VAL A O 1
ATOM 1684 N N . SER A 1 207 ? 89.921 6.284 -64.707 1.00 61.72 207 SER A N 1
ATOM 1685 C CA . SER A 1 207 ? 90.291 7.481 -63.935 1.00 61.72 207 SER A CA 1
ATOM 1686 C C . SER A 1 207 ? 90.936 8.590 -64.776 1.00 61.72 207 SER A C 1
ATOM 1688 O O . SER A 1 207 ? 90.656 9.763 -64.541 1.00 61.72 207 SER A O 1
ATOM 1690 N N . SER A 1 208 ? 91.749 8.249 -65.782 1.00 67.44 208 SER A N 1
ATOM 1691 C CA . SER A 1 208 ? 92.403 9.225 -66.666 1.00 67.44 208 SER A CA 1
ATOM 1692 C C . SER A 1 208 ? 91.414 9.891 -67.626 1.00 67.44 208 SER A C 1
ATOM 1694 O O . SER A 1 208 ? 91.451 11.110 -67.796 1.00 67.44 208 SER A O 1
ATOM 1696 N N . LEU A 1 209 ? 90.476 9.117 -68.183 1.00 66.56 209 LEU A N 1
ATOM 1697 C CA . LEU A 1 209 ? 89.384 9.612 -69.027 1.00 66.56 209 LEU A CA 1
ATOM 1698 C C . LEU A 1 209 ? 88.425 10.500 -68.228 1.00 66.56 209 LEU A C 1
ATOM 1700 O O . LEU A 1 209 ? 88.045 11.573 -68.695 1.00 66.56 209 LEU A O 1
ATOM 1704 N N . ILE A 1 210 ? 88.097 10.094 -66.998 1.00 67.19 210 ILE A N 1
ATOM 1705 C CA . ILE A 1 210 ? 87.289 10.890 -66.068 1.00 67.19 210 ILE A CA 1
ATOM 1706 C C . ILE A 1 210 ? 88.025 12.179 -65.705 1.00 67.19 210 ILE A C 1
ATOM 1708 O O . ILE A 1 210 ? 87.424 13.245 -65.759 1.00 67.19 210 ILE A O 1
ATOM 1712 N N . SER A 1 211 ? 89.322 12.122 -65.397 1.00 70.06 211 SER A N 1
ATOM 1713 C CA . SER A 1 211 ? 90.117 13.313 -65.076 1.00 70.06 211 SER A CA 1
ATOM 1714 C C . SER A 1 211 ? 90.153 14.303 -66.247 1.00 70.06 211 SER A C 1
ATOM 1716 O O . SER A 1 211 ? 89.881 15.490 -66.072 1.00 70.06 211 SER A O 1
ATOM 1718 N N . GLN A 1 212 ? 90.368 13.814 -67.473 1.00 74.69 212 GLN A N 1
ATOM 1719 C CA . GLN A 1 212 ? 90.364 14.652 -68.673 1.00 74.69 212 GLN A CA 1
ATOM 1720 C C . GLN A 1 212 ? 88.976 15.241 -68.973 1.00 74.69 212 GLN A C 1
ATOM 1722 O O . GLN A 1 212 ? 88.868 16.410 -69.356 1.00 74.69 212 GLN A O 1
ATOM 1727 N N . ALA A 1 213 ? 87.908 14.460 -68.797 1.00 72.44 213 ALA A N 1
ATOM 1728 C CA . ALA A 1 213 ? 86.536 14.940 -68.931 1.00 72.44 213 ALA A CA 1
ATOM 1729 C C . ALA A 1 213 ? 86.203 15.991 -67.861 1.00 72.44 213 ALA A C 1
ATOM 1731 O O . ALA A 1 213 ? 85.627 17.028 -68.184 1.00 72.44 213 ALA A O 1
ATOM 1732 N N . MET A 1 214 ? 86.635 15.780 -66.616 1.00 72.50 214 MET A N 1
ATOM 1733 C CA . MET A 1 214 ? 86.462 16.719 -65.507 1.00 72.50 214 MET A CA 1
ATOM 1734 C C . MET A 1 214 ? 87.229 18.022 -65.729 1.00 72.50 214 MET A C 1
ATOM 1736 O O . MET A 1 214 ? 86.699 19.090 -65.436 1.00 72.50 214 MET A O 1
ATOM 1740 N N . ASP A 1 215 ? 88.437 17.979 -66.288 1.00 76.88 215 ASP A N 1
ATOM 1741 C CA . ASP A 1 215 ? 89.191 19.193 -66.610 1.00 76.88 215 ASP A CA 1
ATOM 1742 C C . ASP A 1 215 ? 88.576 19.966 -67.782 1.00 76.88 215 ASP A C 1
ATOM 1744 O O . ASP A 1 215 ? 88.502 21.198 -67.743 1.00 76.88 215 ASP A O 1
ATOM 1748 N N . LYS A 1 216 ? 88.046 19.268 -68.796 1.00 79.69 216 LYS A N 1
ATOM 1749 C CA . LYS A 1 216 ? 87.243 19.904 -69.854 1.00 79.69 216 LYS A CA 1
ATOM 1750 C C . LYS A 1 216 ? 85.955 20.514 -69.292 1.00 79.69 216 LYS A C 1
ATOM 1752 O O . LYS A 1 216 ? 85.618 21.642 -69.648 1.00 79.69 216 LYS A O 1
ATOM 1757 N N . LEU A 1 217 ? 85.279 19.822 -68.375 1.00 77.19 217 LEU A N 1
ATOM 1758 C CA . LEU A 1 217 ? 84.080 20.315 -67.699 1.00 77.19 217 LEU A CA 1
ATOM 1759 C C . LEU A 1 217 ? 84.386 21.552 -66.846 1.00 77.19 217 LEU A C 1
ATOM 1761 O O . LEU A 1 217 ? 83.656 22.533 -66.931 1.00 77.19 217 LEU A O 1
ATOM 1765 N N . LYS A 1 218 ? 85.493 21.559 -66.091 1.00 79.31 218 LYS A N 1
ATOM 1766 C CA . LYS A 1 218 ? 85.949 22.732 -65.325 1.00 79.31 218 LYS A CA 1
ATOM 1767 C C . LYS A 1 218 ? 86.190 23.936 -66.227 1.00 79.31 218 LYS A C 1
ATOM 1769 O O . LYS A 1 218 ? 85.744 25.028 -65.890 1.00 79.31 218 LYS A O 1
ATOM 1774 N N . ARG A 1 219 ? 86.850 23.744 -67.378 1.00 81.75 219 ARG A N 1
ATOM 1775 C CA . ARG A 1 219 ? 87.064 24.817 -68.368 1.00 81.75 219 ARG A CA 1
ATOM 1776 C C . ARG A 1 219 ? 85.743 25.333 -68.944 1.00 81.75 219 ARG A C 1
ATOM 1778 O O . ARG A 1 219 ? 85.551 26.540 -69.065 1.00 81.75 219 ARG A O 1
ATOM 1785 N N . CYS A 1 220 ? 84.812 24.434 -69.251 1.00 79.38 220 CYS A N 1
ATOM 1786 C CA . CYS A 1 220 ? 83.473 24.807 -69.704 1.00 79.38 220 CYS A CA 1
ATOM 1787 C C . CYS A 1 220 ? 82.710 25.593 -68.624 1.00 79.38 220 CYS A C 1
ATOM 1789 O O . CYS A 1 220 ? 82.122 26.635 -68.908 1.00 79.38 220 CYS A O 1
ATOM 1791 N N . PHE A 1 221 ? 82.786 25.160 -67.364 1.00 79.62 221 PHE A N 1
ATOM 1792 C CA . PHE A 1 221 ? 82.151 25.840 -66.240 1.00 79.62 221 PHE A CA 1
ATOM 1793 C C . PHE A 1 221 ? 82.775 27.210 -65.968 1.00 79.62 221 PHE A C 1
ATOM 1795 O O . PHE A 1 221 ? 82.047 28.163 -65.716 1.00 79.62 221 PHE A O 1
ATOM 1802 N N . SER A 1 222 ? 84.101 27.356 -66.075 1.00 82.50 222 SER A N 1
ATOM 1803 C CA . SER A 1 222 ? 84.746 28.666 -65.927 1.00 82.50 222 SER A CA 1
ATOM 1804 C C . SER A 1 222 ? 84.314 29.643 -67.020 1.00 82.50 222 SER A C 1
ATOM 1806 O O . SER A 1 222 ? 84.038 30.802 -66.717 1.00 82.50 222 SER A O 1
ATOM 1808 N N . LEU A 1 223 ? 84.184 29.172 -68.266 1.00 84.62 223 LEU A N 1
ATOM 1809 C CA . LEU A 1 223 ? 83.661 29.986 -69.367 1.00 84.62 223 LEU A CA 1
ATOM 1810 C C . LEU A 1 223 ? 82.193 30.349 -69.131 1.00 84.62 223 LEU A C 1
ATOM 1812 O O . LEU A 1 223 ? 81.821 31.515 -69.217 1.00 84.62 223 LEU A O 1
ATOM 1816 N N . THR A 1 224 ? 81.375 29.369 -68.750 1.00 84.50 224 THR A N 1
ATOM 1817 C CA . THR A 1 224 ? 79.956 29.581 -68.434 1.00 84.50 224 THR A CA 1
ATOM 1818 C C . THR A 1 224 ? 79.788 30.579 -67.291 1.00 84.50 224 THR A C 1
ATOM 1820 O O . THR A 1 224 ? 78.939 31.456 -67.375 1.00 84.50 224 THR A O 1
ATOM 1823 N N . ARG A 1 225 ? 80.632 30.515 -66.254 1.00 84.06 225 ARG A N 1
ATOM 1824 C CA . ARG A 1 225 ? 80.636 31.458 -65.128 1.00 84.06 225 ARG A CA 1
ATOM 1825 C C . ARG A 1 225 ? 80.996 32.878 -65.564 1.00 84.06 225 ARG A C 1
ATOM 1827 O O . ARG A 1 225 ? 80.388 33.823 -65.071 1.00 84.06 225 ARG A O 1
ATOM 1834 N N . MET A 1 226 ? 81.944 33.042 -66.491 1.00 85.69 226 MET A N 1
ATOM 1835 C CA . MET A 1 226 ? 82.253 34.359 -67.060 1.00 85.69 226 MET A CA 1
ATOM 1836 C C . MET A 1 226 ? 81.063 34.936 -67.832 1.00 85.69 226 MET A C 1
ATOM 1838 O O . MET A 1 226 ? 80.674 36.073 -67.576 1.00 85.69 226 MET A O 1
ATOM 1842 N N . TYR A 1 227 ? 80.453 34.154 -68.727 1.00 84.50 227 TYR A N 1
ATOM 1843 C CA . TYR A 1 227 ? 79.279 34.600 -69.485 1.00 84.50 227 TYR A CA 1
ATOM 1844 C C . TYR A 1 227 ? 78.060 34.840 -68.592 1.00 84.50 227 TYR A C 1
ATOM 1846 O O . TYR A 1 227 ? 77.325 35.798 -68.806 1.00 84.50 227 TYR A O 1
ATOM 1854 N N . HIS A 1 228 ? 77.871 34.023 -67.556 1.00 89.94 228 HIS A N 1
ATOM 1855 C CA . HIS A 1 228 ? 76.833 34.220 -66.548 1.00 89.94 228 HIS A CA 1
ATOM 1856 C C . HIS A 1 228 ? 77.005 35.550 -65.824 1.00 89.94 228 HIS A C 1
ATOM 1858 O O . HIS A 1 228 ? 76.044 36.303 -65.716 1.00 89.94 228 HIS A O 1
ATOM 1864 N N . HIS A 1 229 ? 78.229 35.893 -65.425 1.00 89.94 229 HIS A N 1
ATOM 1865 C CA . HIS A 1 229 ? 78.502 37.173 -64.782 1.00 89.94 229 HIS A CA 1
ATOM 1866 C C . HIS A 1 229 ? 78.306 38.371 -65.727 1.00 89.94 229 HIS A C 1
ATOM 1868 O O . HIS A 1 229 ? 77.733 39.386 -65.338 1.00 89.94 229 HIS A O 1
ATOM 1874 N N . GLN A 1 230 ? 78.704 38.245 -66.997 1.00 89.75 230 GLN A N 1
ATOM 1875 C CA . GLN A 1 230 ? 78.417 39.268 -68.011 1.00 89.75 230 GLN A CA 1
ATOM 1876 C C . GLN A 1 230 ? 76.906 39.450 -68.220 1.00 89.75 230 GLN A C 1
ATOM 1878 O O . GLN A 1 230 ? 76.413 40.577 -68.293 1.00 89.75 230 GLN A O 1
ATOM 1883 N N . LEU A 1 231 ? 76.161 38.344 -68.262 1.00 90.38 231 LEU A N 1
ATOM 1884 C CA . LEU A 1 231 ? 74.713 38.346 -68.418 1.00 90.38 231 LEU A CA 1
ATOM 1885 C C . LEU A 1 231 ? 74.008 38.954 -67.197 1.00 90.38 231 LEU A C 1
ATOM 1887 O O . LEU A 1 231 ? 73.051 39.701 -67.374 1.00 90.38 231 LEU A O 1
ATOM 1891 N N . GLN A 1 232 ? 74.502 38.710 -65.979 1.00 91.75 232 GLN A N 1
ATOM 1892 C CA . GLN A 1 232 ? 74.025 39.387 -64.767 1.00 91.75 232 GLN A CA 1
ATOM 1893 C C . GLN A 1 232 ? 74.135 40.906 -64.892 1.00 91.75 232 GLN A C 1
ATOM 1895 O O . GLN A 1 232 ? 73.155 41.603 -64.648 1.00 91.75 232 GLN A O 1
ATOM 1900 N N . GLY A 1 233 ? 75.297 41.418 -65.316 1.00 90.38 233 GLY A N 1
ATOM 1901 C CA . GLY A 1 233 ? 75.500 42.856 -65.505 1.00 90.38 233 GLY A CA 1
ATOM 1902 C C . GLY A 1 233 ? 74.527 43.450 -66.527 1.00 90.38 233 GLY A C 1
ATOM 1903 O O . GLY A 1 233 ? 73.926 44.494 -66.282 1.00 90.38 233 GLY A O 1
ATOM 1904 N N . TYR A 1 234 ? 74.304 42.743 -67.638 1.00 90.88 234 TYR A N 1
ATOM 1905 C CA . TYR A 1 234 ? 73.345 43.162 -68.659 1.00 90.88 234 TYR A CA 1
ATOM 1906 C C . TYR A 1 234 ? 71.892 43.143 -68.156 1.00 90.88 234 TYR A C 1
ATOM 1908 O O . TYR A 1 234 ? 71.152 44.102 -68.372 1.00 90.88 234 TYR A O 1
ATOM 1916 N N . ILE A 1 235 ? 71.481 42.080 -67.461 1.00 90.75 235 ILE A N 1
ATOM 1917 C CA . ILE A 1 235 ? 70.134 41.952 -66.889 1.00 90.75 235 ILE A CA 1
ATOM 1918 C C . ILE A 1 235 ? 69.891 43.037 -65.845 1.00 90.75 235 ILE A C 1
ATOM 1920 O O . ILE A 1 235 ? 68.857 43.696 -65.900 1.00 90.75 235 ILE A O 1
ATOM 1924 N N . LYS A 1 236 ? 70.846 43.260 -64.934 1.00 91.94 236 LYS A N 1
ATOM 1925 C CA . LYS A 1 236 ? 70.748 44.296 -63.901 1.00 91.94 236 LYS A CA 1
ATOM 1926 C C . LYS A 1 236 ? 70.566 45.673 -64.527 1.00 91.94 236 LYS A C 1
ATOM 1928 O O . LYS A 1 236 ? 69.617 46.371 -64.190 1.00 91.94 236 LYS A O 1
ATOM 1933 N N . TYR A 1 237 ? 71.388 45.992 -65.527 1.00 92.12 237 TYR A N 1
ATOM 1934 C CA . TYR A 1 237 ? 71.269 47.233 -66.288 1.00 92.12 237 TYR A CA 1
ATOM 1935 C C . TYR A 1 237 ? 69.885 47.397 -66.943 1.00 92.12 237 TYR A C 1
ATOM 1937 O O . TYR A 1 237 ? 69.293 48.472 -66.882 1.00 92.12 237 TYR A O 1
ATOM 1945 N N . GLN A 1 238 ? 69.328 46.339 -67.546 1.00 89.50 238 GLN A N 1
ATOM 1946 C CA . GLN A 1 238 ? 67.986 46.409 -68.139 1.00 89.50 238 GLN A CA 1
ATOM 1947 C C . GLN A 1 238 ? 66.863 46.485 -67.095 1.00 89.50 238 GLN A C 1
ATOM 1949 O O . GLN A 1 238 ? 65.831 47.099 -67.368 1.00 89.50 238 GLN A O 1
ATOM 1954 N N . MET A 1 239 ? 67.038 45.883 -65.917 1.00 91.50 239 MET A N 1
ATOM 1955 C CA . MET A 1 239 ? 66.058 45.944 -64.832 1.00 91.50 239 MET A CA 1
ATOM 1956 C C . MET A 1 239 ? 66.019 47.326 -64.178 1.00 91.50 239 MET A C 1
ATOM 1958 O O . MET A 1 239 ? 64.926 47.846 -63.974 1.00 91.50 239 MET A O 1
ATOM 1962 N N . GLU A 1 240 ? 67.178 47.933 -63.907 1.00 91.19 240 GLU A N 1
ATOM 1963 C CA . GLU A 1 240 ? 67.306 49.281 -63.325 1.00 91.19 240 GLU A CA 1
ATOM 1964 C C . GLU A 1 240 ? 66.774 50.375 -64.258 1.00 91.19 240 GLU A C 1
ATOM 1966 O O . GLU A 1 240 ? 66.242 51.384 -63.802 1.00 91.19 240 GLU A O 1
ATOM 1971 N N . ARG A 1 241 ? 66.865 50.160 -65.576 1.00 90.38 241 ARG A N 1
ATOM 1972 C CA . ARG A 1 241 ? 66.365 51.098 -66.590 1.00 90.38 241 ARG A CA 1
ATOM 1973 C C . ARG A 1 241 ? 64.843 51.052 -66.780 1.00 90.38 241 ARG A C 1
ATOM 1975 O O . ARG A 1 241 ? 64.294 51.927 -67.442 1.00 90.38 241 ARG A O 1
ATOM 1982 N N . ASN A 1 242 ? 64.166 50.046 -66.226 1.00 87.69 242 ASN A N 1
ATOM 1983 C CA . ASN A 1 242 ? 62.716 49.881 -66.301 1.00 87.69 242 ASN A CA 1
ATOM 1984 C C . ASN A 1 242 ? 62.074 50.199 -64.944 1.00 87.69 242 ASN A C 1
ATOM 1986 O O . ASN A 1 242 ? 62.332 49.508 -63.961 1.00 87.69 242 ASN A O 1
ATOM 1990 N N . GLU A 1 243 ? 61.174 51.185 -64.899 1.00 86.75 243 GLU A N 1
ATOM 1991 C CA . GLU A 1 243 ? 60.558 51.682 -63.653 1.00 86.75 243 GLU A CA 1
ATOM 1992 C C . GLU A 1 243 ? 59.885 50.582 -62.811 1.00 86.75 243 GLU A C 1
ATOM 1994 O O . GLU A 1 243 ? 59.924 50.622 -61.584 1.00 86.75 243 GLU A O 1
ATOM 1999 N N . LEU A 1 244 ? 59.317 49.559 -63.461 1.00 82.50 244 LEU A N 1
ATOM 2000 C CA . LEU A 1 244 ? 58.620 48.451 -62.797 1.00 82.50 244 LEU A CA 1
ATOM 2001 C C . LEU A 1 244 ? 59.558 47.412 -62.167 1.00 82.50 244 LEU A C 1
ATOM 2003 O O . LEU A 1 244 ? 59.182 46.753 -61.200 1.00 82.50 244 LEU A O 1
ATOM 2007 N N . THR A 1 245 ? 60.755 47.224 -62.722 1.00 85.56 245 THR A N 1
ATOM 2008 C CA . THR A 1 245 ? 61.701 46.184 -62.281 1.00 85.56 245 THR A CA 1
ATOM 2009 C C . THR A 1 245 ? 62.898 46.744 -61.526 1.00 85.56 245 THR A C 1
ATOM 2011 O O . THR A 1 245 ? 63.637 45.968 -60.923 1.00 85.56 245 THR A O 1
ATOM 2014 N N . ALA A 1 246 ? 63.075 48.067 -61.518 1.00 87.44 246 ALA A N 1
ATOM 2015 C CA . ALA A 1 246 ? 64.197 48.734 -60.870 1.00 87.44 246 ALA A CA 1
ATOM 2016 C C . ALA A 1 246 ? 64.271 48.421 -59.368 1.00 87.44 246 ALA A C 1
ATOM 2018 O O . ALA A 1 246 ? 65.350 48.167 -58.842 1.00 87.44 246 ALA A O 1
ATOM 2019 N N . SER A 1 247 ? 63.122 48.335 -58.689 1.00 87.25 247 SER A N 1
ATOM 2020 C CA . SER A 1 247 ? 63.048 47.972 -57.265 1.00 87.25 247 SER A CA 1
ATOM 2021 C C . SER A 1 247 ? 63.392 46.504 -56.973 1.00 87.25 247 SER A C 1
ATOM 2023 O O . SER A 1 247 ? 63.680 46.158 -55.829 1.00 87.25 247 SER A O 1
ATOM 2025 N N . LEU A 1 248 ? 63.382 45.635 -57.991 1.00 84.12 248 LEU A N 1
ATOM 2026 C CA . LEU A 1 248 ? 63.712 44.210 -57.886 1.00 84.12 248 LEU A CA 1
ATOM 2027 C C . LEU A 1 248 ? 65.134 43.881 -58.367 1.00 84.12 248 LEU A C 1
ATOM 2029 O O . LEU A 1 248 ? 65.513 42.709 -58.337 1.00 84.12 248 LEU A O 1
ATOM 2033 N N . ALA A 1 249 ? 65.932 44.865 -58.792 1.00 86.88 249 ALA A N 1
ATOM 2034 C CA . ALA A 1 249 ? 67.283 44.680 -59.339 1.00 86.88 249 ALA A CA 1
ATOM 2035 C C . ALA A 1 249 ? 68.347 44.321 -58.272 1.00 86.88 249 ALA A C 1
ATOM 2037 O O . ALA A 1 249 ? 69.473 44.815 -58.285 1.00 86.88 249 ALA A O 1
ATOM 2038 N N . ASN A 1 250 ? 67.987 43.441 -57.337 1.00 89.38 250 ASN A N 1
ATOM 2039 C CA . ASN A 1 250 ? 68.878 42.899 -56.319 1.00 89.38 250 ASN A CA 1
ATOM 2040 C C . ASN A 1 250 ? 69.825 41.864 -56.934 1.00 89.38 250 ASN A C 1
ATOM 2042 O O . ASN A 1 250 ? 69.409 41.059 -57.771 1.00 89.38 250 ASN A O 1
ATOM 2046 N N . ASP A 1 251 ? 71.072 41.827 -56.461 1.00 88.12 251 ASP A N 1
ATOM 2047 C CA . ASP A 1 251 ? 72.110 40.943 -57.009 1.00 88.12 251 ASP A CA 1
ATOM 2048 C C . ASP A 1 251 ? 71.729 39.456 -56.937 1.00 88.12 251 ASP A C 1
ATOM 2050 O O . ASP A 1 251 ? 72.030 38.698 -57.857 1.00 88.12 251 ASP A O 1
ATOM 2054 N N . GLU A 1 252 ? 70.997 39.037 -55.899 1.00 87.69 252 GLU A N 1
ATOM 2055 C CA . GLU A 1 252 ? 70.494 37.664 -55.770 1.00 87.69 252 GLU A CA 1
ATOM 2056 C C . GLU A 1 252 ? 69.452 37.326 -56.845 1.00 87.69 252 GLU A C 1
ATOM 2058 O O . GLU A 1 252 ? 69.554 36.297 -57.515 1.00 87.69 252 GLU A O 1
ATOM 2063 N N . LEU A 1 253 ? 68.469 38.206 -57.072 1.00 88.06 253 LEU A N 1
ATOM 2064 C CA . LEU A 1 253 ? 67.440 37.991 -58.095 1.00 88.06 253 LEU A CA 1
ATOM 2065 C C . LEU A 1 253 ? 68.037 38.036 -59.502 1.00 88.06 253 LEU A C 1
ATOM 2067 O O . LEU A 1 253 ? 67.710 37.188 -60.333 1.00 88.06 253 LEU A O 1
ATOM 2071 N N . VAL A 1 254 ? 68.960 38.966 -59.753 1.00 89.88 254 VAL A N 1
ATOM 2072 C CA . VAL A 1 254 ? 69.719 39.042 -61.007 1.00 89.88 254 VAL A CA 1
ATOM 2073 C C . VAL A 1 254 ? 70.536 37.764 -61.216 1.00 89.88 254 VAL A C 1
ATOM 2075 O O . VAL A 1 254 ? 70.553 37.225 -62.323 1.00 89.88 254 VAL A O 1
ATOM 2078 N N . PHE A 1 255 ? 71.166 37.229 -60.165 1.00 90.75 255 PHE A N 1
ATOM 2079 C CA . PHE A 1 255 ? 71.885 35.959 -60.227 1.00 90.75 255 PHE A CA 1
ATOM 2080 C C . PHE A 1 255 ? 70.965 34.807 -60.640 1.00 90.75 255 PHE A C 1
ATOM 2082 O O . PHE A 1 255 ? 71.315 34.030 -61.537 1.00 90.75 255 PHE A O 1
ATOM 2089 N N . PHE A 1 256 ? 69.786 34.694 -60.021 1.00 87.44 256 PHE A N 1
ATOM 2090 C CA . PHE A 1 256 ? 68.822 33.649 -60.362 1.00 87.44 256 PHE A CA 1
ATOM 2091 C C . PHE A 1 256 ? 68.282 33.813 -61.781 1.00 87.44 256 PHE A C 1
ATOM 2093 O O . PHE A 1 256 ? 68.196 32.823 -62.505 1.00 87.44 256 PHE A O 1
ATOM 2100 N N . LEU A 1 257 ? 67.991 35.039 -62.216 1.00 88.88 257 LEU A N 1
ATOM 2101 C CA . LEU A 1 257 ? 67.460 35.304 -63.551 1.00 88.88 257 LEU A CA 1
ATOM 2102 C C . LEU A 1 257 ? 68.501 35.038 -64.647 1.00 88.88 257 LEU A C 1
ATOM 2104 O O . LEU A 1 257 ? 68.186 34.399 -65.651 1.00 88.88 257 LEU A O 1
ATOM 2108 N N . ALA A 1 258 ? 69.757 35.436 -64.426 1.00 90.06 258 ALA A N 1
ATOM 2109 C CA . ALA A 1 258 ? 70.867 35.094 -65.313 1.00 90.06 258 ALA A CA 1
ATOM 2110 C C . ALA A 1 258 ? 71.073 33.576 -65.398 1.00 90.06 258 ALA A C 1
ATOM 2112 O O . ALA A 1 258 ? 71.281 33.033 -66.481 1.00 90.06 258 ALA A O 1
ATOM 2113 N N . SER A 1 259 ? 70.963 32.873 -64.266 1.00 88.50 259 SER A N 1
ATOM 2114 C CA . SER A 1 259 ? 71.047 31.408 -64.239 1.00 88.50 259 SER A CA 1
ATOM 2115 C C . SER A 1 259 ? 69.892 30.780 -65.015 1.00 88.50 259 SER A C 1
ATOM 2117 O O . SER A 1 259 ? 70.113 29.889 -65.830 1.00 88.50 259 SER A O 1
ATOM 2119 N N . ALA A 1 260 ? 68.668 31.271 -64.811 1.00 87.25 260 ALA A N 1
ATOM 2120 C CA . ALA A 1 260 ? 67.480 30.794 -65.503 1.00 87.25 260 ALA A CA 1
ATOM 2121 C C . ALA A 1 260 ? 67.589 31.002 -67.018 1.00 87.25 260 ALA A C 1
ATOM 2123 O O . ALA A 1 260 ? 67.276 30.087 -67.765 1.00 87.25 260 ALA A O 1
ATOM 2124 N N . LEU A 1 261 ? 68.101 32.141 -67.491 1.00 87.44 261 LEU A N 1
ATOM 2125 C CA . LEU A 1 261 ? 68.265 32.405 -68.925 1.00 87.44 261 LEU A CA 1
ATOM 2126 C C . LEU A 1 261 ? 69.307 31.509 -69.608 1.00 87.44 261 LEU A C 1
ATOM 2128 O O . LEU A 1 261 ? 69.195 31.273 -70.806 1.00 87.44 261 LEU A O 1
ATOM 2132 N N . ILE A 1 262 ? 70.285 30.981 -68.869 1.00 84.69 262 ILE A N 1
ATOM 2133 C CA . ILE A 1 262 ? 71.241 29.993 -69.398 1.00 84.69 262 ILE A CA 1
ATOM 2134 C C . ILE A 1 262 ? 70.658 28.581 -69.325 1.00 84.69 262 ILE A C 1
ATOM 2136 O O . ILE A 1 262 ? 70.737 27.809 -70.280 1.00 84.69 262 ILE A O 1
ATOM 2140 N N . ILE A 1 263 ? 70.075 28.232 -68.180 1.00 82.81 263 ILE A N 1
ATOM 2141 C CA . ILE A 1 263 ? 69.606 26.876 -67.900 1.00 82.81 263 ILE A CA 1
ATOM 2142 C C . ILE A 1 263 ? 68.331 26.578 -68.692 1.00 82.81 263 ILE A C 1
ATOM 2144 O O . ILE A 1 263 ? 68.200 25.494 -69.243 1.00 82.81 263 ILE A O 1
ATOM 2148 N N . PHE A 1 264 ? 67.396 27.520 -68.795 1.00 80.69 264 PHE A N 1
ATOM 2149 C CA . PHE A 1 264 ? 66.083 27.286 -69.393 1.00 80.69 264 PHE A CA 1
ATOM 2150 C C . PHE A 1 264 ? 66.146 26.894 -70.879 1.00 80.69 264 PHE A C 1
ATOM 2152 O O . PHE A 1 264 ? 65.486 25.917 -71.235 1.00 80.69 264 PHE A O 1
ATOM 2159 N N . PRO A 1 265 ? 66.953 27.536 -71.749 1.00 81.81 265 PRO A N 1
ATOM 2160 C CA . PRO A 1 265 ? 67.124 27.090 -73.131 1.00 81.81 265 PRO A CA 1
ATOM 2161 C C . PRO A 1 265 ? 67.797 25.724 -73.229 1.00 81.81 265 PRO A C 1
ATOM 2163 O O . PRO A 1 265 ? 67.374 24.902 -74.035 1.00 81.81 265 PRO A O 1
ATOM 2166 N N . LEU A 1 266 ? 68.801 25.455 -72.386 1.00 80.19 266 LEU A N 1
ATOM 2167 C CA . LEU A 1 266 ? 69.497 24.168 -72.365 1.00 80.19 266 LEU A CA 1
ATOM 2168 C C . LEU A 1 266 ? 68.543 23.037 -71.960 1.00 80.19 266 LEU A C 1
ATOM 2170 O O . LEU A 1 266 ? 68.480 22.002 -72.617 1.00 80.19 266 LEU A O 1
ATOM 2174 N N . MET A 1 267 ? 67.754 23.274 -70.915 1.00 73.19 267 MET A N 1
ATOM 2175 C CA . MET A 1 267 ? 66.740 22.349 -70.421 1.00 73.19 267 MET A CA 1
ATOM 2176 C C . MET A 1 267 ? 65.602 22.180 -71.427 1.00 73.19 267 MET A C 1
ATOM 2178 O O . MET A 1 267 ? 65.135 21.067 -71.620 1.00 73.19 267 MET A O 1
ATOM 2182 N N . SER A 1 268 ? 65.183 23.248 -72.110 1.00 75.81 268 SER A N 1
ATOM 2183 C CA . SER A 1 268 ? 64.143 23.184 -73.146 1.00 75.81 268 SER A CA 1
ATOM 2184 C C . SER A 1 268 ? 64.617 22.415 -74.379 1.00 75.81 268 SER A C 1
ATOM 2186 O O . SER A 1 268 ? 63.889 21.570 -74.887 1.00 75.81 268 SER A O 1
ATOM 2188 N N . ALA A 1 269 ? 65.848 22.657 -74.836 1.00 80.31 269 ALA A N 1
ATOM 2189 C CA . ALA A 1 269 ? 66.450 21.919 -75.941 1.00 80.31 269 ALA A CA 1
ATOM 2190 C C . ALA A 1 269 ? 66.619 20.437 -75.591 1.00 80.31 269 ALA A C 1
ATOM 2192 O O . ALA A 1 269 ? 66.255 19.570 -76.380 1.00 80.31 269 ALA A O 1
ATOM 2193 N N . TRP A 1 270 ? 67.100 20.137 -74.383 1.00 72.56 270 TRP A N 1
ATOM 2194 C CA . TRP A 1 270 ? 67.187 18.764 -73.907 1.00 72.56 270 TRP A CA 1
ATOM 2195 C C . TRP A 1 270 ? 65.803 18.115 -73.801 1.00 72.56 270 TRP A C 1
ATOM 2197 O O . TRP A 1 270 ? 65.629 16.983 -74.238 1.00 72.56 270 TRP A O 1
ATOM 2207 N N . MET A 1 271 ? 64.798 18.816 -73.270 1.00 72.19 271 MET A N 1
ATOM 2208 C CA . MET A 1 271 ? 63.423 18.313 -73.189 1.00 72.19 271 MET A CA 1
ATOM 2209 C C . MET A 1 271 ? 62.856 17.988 -74.578 1.00 72.19 271 MET A C 1
ATOM 2211 O O . MET A 1 271 ? 62.186 16.975 -74.726 1.00 72.19 271 MET A O 1
ATOM 2215 N N . LEU A 1 272 ? 63.152 18.798 -75.601 1.00 74.69 272 LEU A N 1
ATOM 2216 C CA . LEU A 1 272 ? 62.745 18.533 -76.988 1.00 74.69 272 LEU A CA 1
ATOM 2217 C C . LEU A 1 272 ? 63.481 17.345 -77.623 1.00 74.69 272 LEU A C 1
ATOM 2219 O O . LEU A 1 272 ? 62.917 16.685 -78.486 1.00 74.69 272 LEU A O 1
ATOM 2223 N N . LEU A 1 273 ? 64.727 17.085 -77.221 1.00 70.69 273 LEU A N 1
ATOM 2224 C CA . LEU A 1 273 ? 65.537 15.976 -77.739 1.00 70.69 273 LEU A CA 1
ATOM 2225 C C . LEU A 1 273 ? 65.315 14.651 -76.993 1.00 70.69 273 LEU A C 1
ATOM 2227 O O . LEU A 1 273 ? 65.647 13.597 -77.526 1.00 70.69 273 LEU A O 1
ATOM 2231 N N . SER A 1 274 ? 64.821 14.709 -75.754 1.00 61.12 274 SER A N 1
ATOM 2232 C CA . SER A 1 274 ? 64.588 13.543 -74.884 1.00 61.12 274 SER A CA 1
ATOM 2233 C C . SER A 1 274 ? 63.117 13.130 -74.772 1.00 61.12 274 SER A C 1
ATOM 2235 O O . SER A 1 274 ? 62.834 12.080 -74.194 1.00 61.12 274 SER A O 1
ATOM 2237 N N . SER A 1 275 ? 62.192 13.948 -75.290 1.00 54.72 275 SER A N 1
ATOM 2238 C CA . SER A 1 275 ? 60.777 13.597 -75.469 1.00 54.72 275 SER A CA 1
ATOM 2239 C C . SER A 1 275 ? 60.566 12.689 -76.672 1.00 54.72 275 SER A C 1
ATOM 2241 O O . SER A 1 275 ? 59.526 11.993 -76.633 1.00 54.72 275 SER A O 1
#

Radius of gyration: 92.27 Å; Cα contacts (8 Å, |Δi|>4): 33; chains: 1; bounding box: 196×73×231 Å

Mean predicted aligned error: 18.74 Å